Protein AF-0000000083412996 (afdb_homodimer)

Sequence (314 aa):
MRKVQRQRDAAWALQVFDKAPYVTVSMTRPDGTPYGLPLSLVRCGTDRLYFHCAGEGEKLDCLRANPIVSLSAVSKCTPKFEEEKHNFTEYFHSAVAVGKAEIVEDDSEKIQALRLLCERFLPNYMAHFDEAIARSLSRTTIVRITLTEPPVGKCKPMRKVQRQRDAAWALQVFDKAPYVTVSMTRPDGTPYGLPLSLVRCGTDRLYFHCAGEGEKLDCLRANPIVSLSAVSKCTPKFEEEKHNFTEYFHSAVAVGKAEIVEDDSEKIQALRLLCERFLPNYMAHFDEAIARSLSRTTIVRITLTEPPVGKCKP

Secondary structure (DSSP, 8-state):
-TTSTTEE-HHHHHHHHHH-S-EEEEEE-TTS-EEEEEE--EEETTTEEEEEE-S-SHHHHHHHH--EEEEEEEEEEEEEEETTTTEEEEEEEEEEEEEEEEE---HHHHHHHHHHHHHHH-GGGGGGHHHHHHHHGGG-EEEEEEESS--EEEEE-/-TTTTTEE-HHHHHHHHHH-S-EEEEEE-TTS-EEEEEE--EEETTTEEEEEE-S-SHHHHHHHH--EEEEEEEEEEEEEEETTTTEEEEEEEEEEEEEEEEE---HHHHHHHHHHHHHHH-GGGGGGHHHHHHHHGGG-EEEEEEESS--EEEEE-

Structure (mmCIF, N/CA/C/O backbone):
data_AF-0000000083412996-model_v1
#
loop_
_entity.id
_entity.type
_entity.pdbx_description
1 polymer "Pyridoxamine 5'-phosphate oxidase family protein"
#
loop_
_atom_site.group_PDB
_atom_site.id
_atom_site.type_symbol
_atom_site.label_atom_id
_atom_site.label_alt_id
_atom_site.label_comp_id
_atom_site.label_asym_id
_atom_site.label_entity_id
_atom_site.label_seq_id
_atom_site.pdbx_PDB_ins_code
_atom_site.Cartn_x
_atom_site.Cartn_y
_atom_site.Cartn_z
_atom_site.occupancy
_atom_site.B_iso_or_equiv
_atom_site.auth_seq_id
_atom_site.auth_comp_id
_atom_site.auth_asym_id
_atom_site.auth_atom_id
_atom_site.pdbx_PDB_model_num
ATOM 1 N N . MET A 1 1 ? 23.344 -13.711 -4.629 1 28.12 1 MET A N 1
ATOM 2 C CA . MET A 1 1 ? 22.578 -12.656 -3.965 1 28.12 1 MET A CA 1
ATOM 3 C C . MET A 1 1 ? 21.797 -11.828 -4.977 1 28.12 1 MET A C 1
ATOM 5 O O . MET A 1 1 ? 22.312 -10.852 -5.523 1 28.12 1 MET A O 1
ATOM 9 N N . ARG A 1 2 ? 20.938 -12.438 -5.715 1 38.44 2 ARG A N 1
ATOM 10 C CA . ARG A 1 2 ? 20.281 -11.852 -6.879 1 38.44 2 ARG A CA 1
ATOM 11 C C . ARG A 1 2 ? 19.641 -10.516 -6.527 1 38.44 2 ARG A C 1
ATOM 13 O O . ARG A 1 2 ? 19.156 -9.797 -7.406 1 38.44 2 ARG A O 1
ATOM 20 N N . LYS A 1 3 ? 19.281 -10.352 -5.23 1 46.84 3 LYS A N 1
ATOM 21 C CA . LYS A 1 3 ? 18.469 -9.297 -4.641 1 46.84 3 LYS A CA 1
ATOM 22 C C . LYS A 1 3 ? 19.203 -7.957 -4.645 1 46.84 3 LYS A C 1
ATOM 24 O O . LYS A 1 3 ? 18.609 -6.914 -4.363 1 46.84 3 LYS A O 1
ATOM 29 N N . VAL A 1 4 ? 20.531 -8.016 -4.738 1 48.44 4 VAL A N 1
ATOM 30 C CA . VAL A 1 4 ? 21.422 -6.859 -4.738 1 48.44 4 VAL A CA 1
ATOM 31 C C . VAL A 1 4 ? 21.172 -6.016 -5.992 1 48.44 4 VAL A C 1
ATOM 33 O O . VAL A 1 4 ? 21.266 -4.789 -5.949 1 48.44 4 VAL A O 1
ATOM 36 N N . GLN A 1 5 ? 20.812 -6.664 -7.031 1 51.41 5 GLN A N 1
ATOM 37 C CA . GLN A 1 5 ? 20.859 -5.957 -8.305 1 51.41 5 GLN A CA 1
ATOM 38 C C . GLN A 1 5 ? 19.688 -4.988 -8.438 1 51.41 5 GLN A C 1
ATOM 40 O O . GLN A 1 5 ? 19.766 -4.012 -9.188 1 51.41 5 GLN A O 1
ATOM 45 N N . ARG A 1 6 ? 18.672 -5.207 -7.68 1 60.03 6 ARG A N 1
ATOM 46 C CA . ARG A 1 6 ? 17.516 -4.336 -7.848 1 60.03 6 ARG A CA 1
ATOM 47 C C . ARG A 1 6 ? 17.5 -3.246 -6.781 1 60.03 6 ARG A C 1
ATOM 49 O O . ARG A 1 6 ? 16.594 -2.4 -6.77 1 60.03 6 ARG A O 1
ATOM 56 N N . GLN A 1 7 ? 18.562 -3.318 -6.008 1 68.25 7 GLN A N 1
ATOM 57 C CA . GLN A 1 7 ? 18.562 -2.365 -4.902 1 68.25 7 GLN A CA 1
ATOM 58 C C . GLN A 1 7 ? 19.203 -1.047 -5.309 1 68.25 7 GLN A C 1
ATOM 60 O O . GLN A 1 7 ? 20.203 -1.037 -6.039 1 68.25 7 GLN A O 1
ATOM 65 N N . ARG A 1 8 ? 18.391 -0.035 -5.156 1 76 8 ARG A N 1
ATOM 66 C CA . ARG A 1 8 ? 18.906 1.321 -5.352 1 76 8 ARG A CA 1
ATOM 67 C C . ARG A 1 8 ? 19.234 1.979 -4.016 1 76 8 ARG A C 1
ATOM 69 O O . ARG A 1 8 ? 18.859 1.469 -2.957 1 76 8 ARG A O 1
ATOM 76 N N . ASP A 1 9 ? 19.938 3.029 -4.156 1 83.69 9 ASP A N 1
ATOM 77 C CA . ASP A 1 9 ? 20.406 3.656 -2.926 1 83.69 9 ASP A CA 1
ATOM 78 C C . ASP A 1 9 ? 19.312 4.52 -2.295 1 83.69 9 ASP A C 1
ATOM 80 O O . ASP A 1 9 ? 18.219 4.637 -2.838 1 83.69 9 ASP A O 1
ATOM 84 N N . ALA A 1 10 ? 19.672 4.992 -1.152 1 90.62 10 ALA A N 1
ATOM 85 C CA . ALA A 1 10 ? 18.734 5.738 -0.309 1 90.62 10 ALA A CA 1
ATOM 86 C C . ALA A 1 10 ? 18.25 6.996 -1.017 1 90.62 10 ALA A C 1
ATOM 88 O O . ALA A 1 10 ? 17.078 7.355 -0.905 1 90.62 10 ALA A O 1
ATOM 89 N N . ALA A 1 11 ? 19.047 7.621 -1.712 1 91.94 11 ALA A N 1
ATOM 90 C CA . ALA A 1 11 ? 18.656 8.844 -2.408 1 91.94 11 ALA A CA 1
ATOM 91 C C . ALA A 1 11 ? 17.609 8.555 -3.473 1 91.94 11 ALA A C 1
ATOM 93 O O . ALA A 1 11 ? 16.625 9.289 -3.594 1 91.94 11 ALA A O 1
ATOM 94 N N . TRP A 1 12 ? 17.828 7.508 -4.234 1 94.06 12 TRP A N 1
ATOM 95 C CA . TRP A 1 12 ? 16.875 7.086 -5.246 1 94.06 12 TRP A CA 1
ATOM 96 C C . TRP A 1 12 ? 15.555 6.668 -4.598 1 94.06 12 TRP A C 1
ATOM 98 O O . TRP A 1 12 ? 14.477 7.023 -5.086 1 94.06 12 TRP A O 1
ATOM 108 N N . ALA A 1 13 ? 15.641 5.934 -3.506 1 95.94 13 ALA A N 1
ATOM 109 C CA . ALA A 1 13 ? 14.453 5.484 -2.785 1 95.94 13 ALA A CA 1
ATOM 110 C C . ALA A 1 13 ? 13.625 6.672 -2.307 1 95.94 13 ALA A C 1
ATOM 112 O O . ALA A 1 13 ? 12.391 6.641 -2.371 1 95.94 13 ALA A O 1
ATOM 113 N N . LEU A 1 14 ? 14.273 7.648 -1.86 1 96.19 14 LEU A N 1
ATOM 114 C CA . LEU A 1 14 ? 13.578 8.844 -1.393 1 96.19 14 LEU A CA 1
ATOM 115 C C . LEU A 1 14 ? 12.844 9.531 -2.541 1 96.19 14 LEU A C 1
ATOM 117 O O . LEU A 1 14 ? 11.766 10.094 -2.342 1 96.19 14 LEU A O 1
ATOM 121 N N . GLN A 1 15 ? 13.398 9.484 -3.734 1 96.25 15 GLN A N 1
ATOM 122 C CA . GLN A 1 15 ? 12.711 10.039 -4.898 1 96.25 15 GLN A CA 1
ATOM 123 C C . GLN A 1 15 ? 11.438 9.258 -5.211 1 96.25 15 GLN A C 1
ATOM 125 O O . GLN A 1 15 ? 10.453 9.836 -5.676 1 96.25 15 GLN A O 1
ATOM 130 N N . VAL A 1 16 ? 11.492 7.977 -4.984 1 97.44 16 VAL A N 1
ATOM 131 C CA . VAL A 1 16 ? 10.297 7.168 -5.168 1 97.44 16 VAL A CA 1
ATOM 132 C C . VAL A 1 16 ? 9.203 7.625 -4.203 1 97.44 16 VAL A C 1
ATOM 134 O O . VAL A 1 16 ? 8.047 7.777 -4.594 1 97.44 16 VAL A O 1
ATOM 137 N N . PHE A 1 17 ? 9.602 7.895 -2.971 1 97.75 17 PHE A N 1
ATOM 138 C CA . PHE A 1 17 ? 8.648 8.398 -1.987 1 97.75 17 PHE A CA 1
ATOM 139 C C . PHE A 1 17 ? 8.07 9.742 -2.43 1 97.75 17 PHE A C 1
ATOM 141 O O . PHE A 1 17 ? 6.879 9.992 -2.262 1 97.75 17 PHE A O 1
ATOM 148 N N . ASP A 1 18 ? 8.867 10.547 -3.047 1 97.25 18 ASP A N 1
ATOM 149 C CA . ASP A 1 18 ? 8.445 11.875 -3.482 1 97.25 18 ASP A CA 1
ATOM 150 C C . ASP A 1 18 ? 7.457 11.781 -4.645 1 97.25 18 ASP A C 1
ATOM 152 O O . ASP A 1 18 ? 6.57 12.633 -4.781 1 97.25 18 ASP A O 1
ATOM 156 N N . LYS A 1 19 ? 7.57 10.773 -5.426 1 97.25 19 LYS A N 1
ATOM 157 C CA . LYS A 1 19 ? 6.801 10.688 -6.664 1 97.25 19 LYS A CA 1
ATOM 158 C C . LYS A 1 19 ? 5.566 9.812 -6.484 1 97.25 19 LYS A C 1
ATOM 160 O O . LYS A 1 19 ? 4.656 9.828 -7.312 1 97.25 19 LYS A O 1
ATOM 165 N N . ALA A 1 20 ? 5.562 9.016 -5.434 1 98 20 ALA A N 1
ATOM 166 C CA . ALA A 1 20 ? 4.438 8.109 -5.207 1 98 20 ALA A CA 1
ATOM 167 C C . ALA A 1 20 ? 3.152 8.891 -4.938 1 98 20 ALA A C 1
ATOM 169 O O . ALA A 1 20 ? 3.148 9.828 -4.145 1 98 20 ALA A O 1
ATOM 170 N N . PRO A 1 21 ? 1.995 8.5 -5.559 1 97.81 21 PRO A N 1
ATOM 171 C CA . PRO A 1 21 ? 0.735 9.195 -5.285 1 97.81 21 PRO A CA 1
ATOM 172 C C . PRO A 1 21 ? 0.278 9.039 -3.836 1 97.81 21 PRO A C 1
ATOM 174 O O . PRO A 1 21 ? -0.456 9.891 -3.322 1 97.81 21 PRO A O 1
ATOM 177 N N . TYR A 1 22 ? 0.636 7.996 -3.258 1 98.31 22 TYR A N 1
ATOM 178 C CA . TYR A 1 22 ? 0.393 7.703 -1.85 1 98.31 22 TYR A CA 1
ATOM 179 C C . TYR A 1 22 ? 1.428 6.723 -1.311 1 98.31 22 TYR A C 1
ATOM 181 O O . TYR A 1 22 ? 2.23 6.176 -2.07 1 98.31 22 TYR A O 1
ATOM 189 N N . VAL A 1 23 ? 1.476 6.602 -0.022 1 98.75 23 VAL A N 1
ATOM 190 C CA . VAL A 1 23 ? 2.342 5.66 0.678 1 98.75 23 VAL A CA 1
ATOM 191 C C . VAL A 1 23 ? 1.51 4.793 1.62 1 98.75 23 VAL A C 1
ATOM 193 O O . VAL A 1 23 ? 0.625 5.297 2.314 1 98.75 23 VAL A O 1
ATOM 196 N N . THR A 1 24 ? 1.695 3.494 1.554 1 98.81 24 THR A N 1
ATOM 197 C CA . THR A 1 24 ? 1.022 2.65 2.535 1 98.81 24 THR A CA 1
ATOM 198 C C . THR A 1 24 ? 1.828 2.578 3.828 1 98.81 24 THR A C 1
ATOM 200 O O . THR A 1 24 ? 3.027 2.295 3.805 1 98.81 24 THR A O 1
ATOM 203 N N . VAL A 1 25 ? 1.193 2.898 4.871 1 98.88 25 VAL A N 1
ATOM 204 C CA . VAL A 1 25 ? 1.777 2.807 6.207 1 98.88 25 VAL A CA 1
ATOM 205 C C . VAL A 1 25 ? 1.281 1.54 6.902 1 98.88 25 VAL A C 1
ATOM 207 O O . VAL A 1 25 ? 0.098 1.427 7.23 1 98.88 25 VAL A O 1
ATOM 210 N N . SER A 1 26 ? 2.139 0.637 7.074 1 98.81 26 SER A N 1
ATOM 211 C CA . SER A 1 26 ? 1.824 -0.602 7.777 1 98.81 26 SER A CA 1
ATOM 212 C C . SER A 1 26 ? 2.121 -0.483 9.266 1 98.81 26 SER A C 1
ATOM 214 O O . SER A 1 26 ? 3.232 -0.12 9.656 1 98.81 26 SER A O 1
ATOM 216 N N . MET A 1 27 ? 1.197 -0.799 10.016 1 98.75 27 MET A N 1
ATOM 217 C CA . MET A 1 27 ? 1.257 -0.699 11.477 1 98.75 27 MET A CA 1
ATOM 218 C C . MET A 1 27 ? 0.959 -2.045 12.125 1 98.75 27 MET A C 1
ATOM 220 O O . MET A 1 27 ? 0.603 -3.006 11.438 1 98.75 27 MET A O 1
ATOM 224 N N . THR A 1 28 ? 1.211 -2.129 13.398 1 97.94 28 THR A N 1
ATOM 225 C CA . THR A 1 28 ? 0.849 -3.299 14.195 1 97.94 28 THR A CA 1
ATOM 226 C C . THR A 1 28 ? -0.256 -2.953 15.188 1 97.94 28 THR A C 1
ATOM 228 O O . THR A 1 28 ? -0.098 -2.049 16.016 1 97.94 28 THR A O 1
ATOM 231 N N . ARG A 1 29 ? -1.338 -3.607 15.062 1 96.88 29 ARG A N 1
ATOM 232 C CA . ARG A 1 29 ? -2.438 -3.422 16 1 96.88 29 ARG A CA 1
ATOM 233 C C . ARG A 1 29 ? -2.027 -3.834 17.406 1 96.88 29 ARG A C 1
ATOM 235 O O . ARG A 1 29 ? -1.039 -4.547 17.594 1 96.88 29 ARG A O 1
ATOM 242 N N . PRO A 1 30 ? -2.828 -3.359 18.391 1 95.75 30 PRO A N 1
ATOM 243 C CA . PRO A 1 30 ? -2.512 -3.738 19.766 1 95.75 30 PRO A CA 1
ATOM 244 C C . PRO A 1 30 ? -2.502 -5.25 19.984 1 95.75 30 PRO A C 1
ATOM 246 O O . PRO A 1 30 ? -1.76 -5.754 20.828 1 95.75 30 PRO A O 1
ATOM 249 N N . ASP A 1 31 ? -3.215 -6.043 19.172 1 95.12 31 ASP A N 1
ATOM 250 C CA . ASP A 1 31 ? -3.301 -7.488 19.344 1 95.12 31 ASP A CA 1
ATOM 251 C C . ASP A 1 31 ? -2.207 -8.203 18.547 1 95.12 31 ASP A C 1
ATOM 253 O O . ASP A 1 31 ? -2.178 -9.43 18.484 1 95.12 31 ASP A O 1
ATOM 257 N N . GLY A 1 32 ? -1.399 -7.391 17.859 1 95 32 GLY A N 1
ATOM 258 C CA . GLY A 1 32 ? -0.255 -7.961 17.156 1 95 32 GLY A CA 1
ATOM 259 C C . GLY A 1 32 ? -0.501 -8.18 15.68 1 95 32 GLY A C 1
ATOM 260 O O . GLY A 1 32 ? 0.417 -8.539 14.945 1 95 32 GLY A O 1
ATOM 261 N N . THR A 1 33 ? -1.716 -7.973 15.242 1 96.12 33 THR A N 1
ATOM 262 C CA . THR A 1 33 ? -2.033 -8.172 13.836 1 96.12 33 THR A CA 1
ATOM 263 C C . THR A 1 33 ? -1.692 -6.922 13.023 1 96.12 33 THR A C 1
ATOM 265 O O . THR A 1 33 ? -1.612 -5.824 13.57 1 96.12 33 THR A O 1
ATOM 268 N N . PRO A 1 34 ? -1.437 -7.098 11.812 1 98.25 34 PRO A N 1
ATOM 269 C CA . PRO A 1 34 ? -1.037 -5.961 10.977 1 98.25 34 PRO A CA 1
ATOM 270 C C . PRO A 1 34 ? -2.223 -5.102 10.547 1 98.25 34 PRO A C 1
ATOM 272 O O . PRO A 1 34 ? -3.359 -5.582 10.516 1 98.25 34 PRO A O 1
ATOM 275 N N . TYR A 1 35 ? -1.949 -3.93 10.297 1 98 35 TYR A N 1
ATOM 276 C CA . TYR A 1 35 ? -2.896 -2.943 9.789 1 98 35 TYR A CA 1
ATOM 277 C C . TYR A 1 35 ? -2.213 -1.976 8.828 1 98 35 TYR A C 1
ATOM 279 O O . TYR A 1 35 ? -1.319 -1.225 9.227 1 98 35 TYR A O 1
ATOM 287 N N . GLY A 1 36 ? -2.584 -1.998 7.566 1 98.31 36 GLY A N 1
ATOM 288 C CA . GLY A 1 36 ? -1.997 -1.132 6.559 1 98.31 36 GLY A CA 1
ATOM 289 C C . GLY A 1 36 ? -2.99 -0.155 5.957 1 98.31 36 GLY A C 1
ATOM 290 O O . GLY A 1 36 ? -4.102 -0.541 5.59 1 98.31 36 GLY A O 1
ATOM 291 N N . LEU A 1 37 ? -2.586 1.097 5.789 1 97.94 37 LEU A N 1
ATOM 292 C CA . LEU A 1 37 ? -3.457 2.125 5.234 1 97.94 37 LEU A CA 1
ATOM 293 C C . LEU A 1 37 ? -2.701 2.994 4.234 1 97.94 37 LEU A C 1
ATOM 295 O O . LEU A 1 37 ? -1.562 3.393 4.488 1 97.94 37 LEU A O 1
ATOM 299 N N . PRO A 1 38 ? -3.297 3.188 3.105 1 98.12 38 PRO A N 1
ATOM 300 C CA . PRO A 1 38 ? -2.715 4.172 2.189 1 98.12 38 PRO A CA 1
ATOM 301 C C . PRO A 1 38 ? -2.965 5.609 2.633 1 98.12 38 PRO A C 1
ATOM 303 O O . PRO A 1 38 ? -4.102 5.973 2.951 1 98.12 38 PRO A O 1
ATOM 306 N N . LEU A 1 39 ? -1.924 6.422 2.65 1 98.06 39 LEU A N 1
ATOM 307 C CA . LEU A 1 39 ? -2.012 7.797 3.121 1 98.06 39 LEU A CA 1
ATOM 308 C C . LEU A 1 39 ? -1.161 8.727 2.256 1 98.06 39 LEU A C 1
ATOM 310 O O . LEU A 1 39 ? -0.211 8.273 1.61 1 98.06 39 LEU A O 1
ATOM 314 N N . SER A 1 40 ? -1.521 9.961 2.227 1 97.88 40 SER A N 1
ATOM 315 C CA . SER A 1 40 ? -0.698 10.977 1.581 1 97.88 40 SER A CA 1
ATOM 316 C C . SER A 1 40 ? 0.431 11.438 2.496 1 97.88 40 SER A C 1
ATOM 318 O O . SER A 1 40 ? 0.184 12.086 3.518 1 97.88 40 SER A O 1
ATOM 320 N N . LEU A 1 41 ? 1.618 11.133 2.105 1 98.5 41 LEU A N 1
ATOM 321 C CA . LEU A 1 41 ? 2.77 11.539 2.906 1 98.5 41 LEU A CA 1
ATOM 322 C C . LEU A 1 41 ? 3.617 12.562 2.164 1 98.5 41 LEU A C 1
ATOM 324 O O . LEU A 1 41 ? 3.59 12.625 0.933 1 98.5 41 LEU A O 1
ATOM 328 N N . VAL A 1 42 ? 4.355 13.289 2.945 1 98.38 42 VAL A N 1
ATOM 329 C CA . VAL A 1 42 ? 5.34 14.211 2.391 1 98.38 42 VAL A CA 1
ATOM 330 C C . VAL A 1 42 ? 6.641 14.125 3.188 1 98.38 42 VAL A C 1
ATOM 332 O O . VAL A 1 42 ? 6.613 13.984 4.414 1 98.38 42 VAL A O 1
ATOM 335 N N . ARG A 1 43 ? 7.648 14.195 2.512 1 97.31 43 ARG A N 1
ATOM 336 C CA . ARG A 1 43 ? 8.969 14.117 3.117 1 97.31 43 ARG A CA 1
ATOM 337 C C . ARG A 1 43 ? 9.453 15.492 3.561 1 97.31 43 ARG A C 1
ATOM 339 O O . ARG A 1 43 ? 9.219 16.5 2.877 1 97.31 43 ARG A O 1
ATOM 346 N N . CYS A 1 44 ? 10.047 15.547 4.684 1 96.56 44 CYS A N 1
ATOM 347 C CA . CYS A 1 44 ? 10.773 16.719 5.176 1 96.56 44 CYS A CA 1
ATOM 348 C C . CYS A 1 44 ? 12.227 16.359 5.477 1 96.56 44 CYS A C 1
ATOM 350 O O . CYS A 1 44 ? 12.516 15.664 6.449 1 96.56 44 CYS A O 1
ATOM 352 N N . GLY A 1 45 ? 13.18 16.828 4.672 1 94.38 45 GLY A N 1
ATOM 353 C CA . GLY A 1 45 ? 14.57 16.422 4.828 1 94.38 45 GLY A CA 1
ATOM 354 C C . GLY A 1 45 ? 14.852 15.016 4.328 1 94.38 45 GLY A C 1
ATOM 355 O O . GLY A 1 45 ? 14.336 14.609 3.287 1 94.38 45 GLY A O 1
ATOM 356 N N . THR A 1 46 ? 15.828 14.312 5.121 1 91.62 46 THR A N 1
ATOM 357 C CA . THR A 1 46 ? 16.266 13.016 4.617 1 91.62 46 THR A CA 1
ATOM 358 C C . THR A 1 46 ? 15.672 11.883 5.449 1 91.62 46 THR A C 1
ATOM 360 O O . THR A 1 46 ? 15.742 10.711 5.059 1 91.62 46 THR A O 1
ATOM 363 N N . ASP A 1 47 ? 15.016 12.273 6.531 1 95.62 47 ASP A N 1
ATOM 364 C CA . ASP A 1 47 ? 14.68 11.148 7.395 1 95.62 47 ASP A CA 1
ATOM 365 C C . ASP A 1 47 ? 13.305 11.336 8.039 1 95.62 47 ASP A C 1
ATOM 367 O O . ASP A 1 47 ? 12.922 10.578 8.93 1 95.62 47 ASP A O 1
ATOM 371 N N . ARG A 1 48 ? 12.562 12.359 7.555 1 98.06 48 ARG A N 1
ATOM 372 C CA . ARG A 1 48 ? 11.258 12.586 8.164 1 98.06 48 ARG A CA 1
ATOM 373 C C . ARG A 1 48 ? 10.156 12.594 7.109 1 98.06 48 ARG A C 1
ATOM 375 O O . ARG A 1 48 ? 10.328 13.164 6.031 1 98.06 48 ARG A O 1
ATOM 382 N N . LEU A 1 49 ? 9.102 11.984 7.449 1 98.69 49 LEU A N 1
ATOM 383 C CA . LEU A 1 49 ? 7.875 12.031 6.664 1 98.69 49 LEU A CA 1
ATOM 384 C C . LEU A 1 49 ? 6.688 12.438 7.535 1 98.69 49 LEU A C 1
ATOM 386 O O . LEU A 1 49 ? 6.656 12.133 8.727 1 98.69 49 LEU A O 1
ATOM 390 N N . TYR A 1 50 ? 5.715 13.141 6.898 1 98.75 50 TYR A N 1
ATOM 391 C CA . TYR A 1 50 ? 4.52 13.578 7.609 1 98.75 50 TYR A CA 1
ATOM 392 C C . TYR A 1 50 ? 3.26 13.094 6.902 1 98.75 50 TYR A C 1
ATOM 394 O O . TYR A 1 50 ? 3.232 12.977 5.676 1 98.75 50 TYR A O 1
ATOM 402 N N . PHE A 1 51 ? 2.25 12.805 7.68 1 98.31 51 PHE A N 1
ATOM 403 C CA . PHE A 1 51 ? 0.891 12.727 7.152 1 98.31 51 PHE A CA 1
ATOM 404 C C . PHE A 1 51 ? -0.105 13.336 8.133 1 98.31 51 PHE A C 1
ATOM 406 O O . PHE A 1 51 ? 0.225 13.562 9.297 1 98.31 51 PHE A O 1
ATOM 413 N N . HIS A 1 52 ? -1.268 13.633 7.641 1 96.38 52 HIS A N 1
ATOM 414 C CA . HIS A 1 52 ? -2.326 14.188 8.477 1 96.38 52 HIS A CA 1
ATOM 415 C C . HIS A 1 52 ? -3.475 13.203 8.641 1 96.38 52 HIS A C 1
ATOM 417 O O . HIS A 1 52 ? -3.645 12.297 7.816 1 96.38 52 HIS A O 1
ATOM 423 N N . CYS A 1 53 ? -4.176 13.312 9.711 1 94.94 53 CYS A N 1
ATOM 424 C CA . CYS A 1 53 ? -5.367 12.508 9.945 1 94.94 53 CYS A CA 1
ATOM 425 C C . CYS A 1 53 ? -6.273 13.156 10.984 1 94.94 53 CYS A C 1
ATOM 427 O O . CYS A 1 53 ? -5.977 14.242 11.477 1 94.94 53 CYS A O 1
ATOM 429 N N . ALA A 1 54 ? -7.418 12.516 11.117 1 90 54 ALA A N 1
ATOM 430 C CA . ALA A 1 54 ? -8.312 12.945 12.188 1 90 54 ALA A CA 1
ATOM 431 C C . ALA A 1 54 ? -7.715 12.641 13.562 1 90 54 ALA A C 1
ATOM 433 O O . ALA A 1 54 ? -6.773 11.859 13.672 1 90 54 ALA A O 1
ATOM 434 N N . GLY A 1 55 ? -8.266 13.141 14.539 1 89.62 55 GLY A N 1
ATOM 435 C CA . GLY A 1 55 ? -7.711 13.039 15.883 1 89.62 55 GLY A CA 1
ATOM 436 C C . GLY A 1 55 ? -8.055 11.742 16.578 1 89.62 55 GLY A C 1
ATOM 437 O O . GLY A 1 55 ? -7.73 11.555 17.75 1 89.62 55 GLY A O 1
ATOM 438 N N . GLU A 1 56 ? -8.797 10.93 15.906 1 85.69 56 GLU A N 1
ATOM 439 C CA . GLU A 1 56 ? -9.18 9.633 16.453 1 85.69 56 GLU A CA 1
ATOM 440 C C . GLU A 1 56 ? -9.234 8.57 15.359 1 85.69 56 GLU A C 1
ATOM 442 O O . GLU A 1 56 ? -9.211 8.891 14.172 1 85.69 56 GLU A O 1
ATOM 447 N N . GLY A 1 57 ? -9.242 7.281 15.969 1 90 57 GLY A N 1
ATOM 448 C CA . GLY A 1 57 ? -9.352 6.188 15.016 1 90 57 GLY A CA 1
ATOM 449 C C . GLY A 1 57 ? -8.344 5.078 15.266 1 90 57 GLY A C 1
ATOM 450 O O . GLY A 1 57 ? -7.398 5.254 16.031 1 90 57 GLY A O 1
ATOM 451 N N . GLU A 1 58 ? -8.508 4.082 14.469 1 91 58 GLU A N 1
ATOM 452 C CA . GLU A 1 58 ? -7.742 2.855 14.672 1 91 58 GLU A CA 1
ATOM 453 C C . GLU A 1 58 ? -6.258 3.088 14.414 1 91 58 GLU A C 1
ATOM 455 O O . GLU A 1 58 ? -5.406 2.51 15.094 1 91 58 GLU A O 1
ATOM 460 N N . LYS A 1 59 ? -5.922 3.885 13.391 1 93.19 59 LYS A N 1
ATOM 461 C CA . LYS A 1 59 ? -4.508 4.086 13.102 1 93.19 59 LYS A CA 1
ATOM 462 C C . LYS A 1 59 ? -3.789 4.742 14.273 1 93.19 59 LYS A C 1
ATOM 464 O O . LYS A 1 59 ? -2.664 4.367 14.609 1 93.19 59 LYS A O 1
ATOM 469 N N . LEU A 1 60 ? -4.422 5.699 14.914 1 94.75 60 LEU A N 1
ATOM 470 C CA . LEU A 1 60 ? -3.795 6.34 16.062 1 94.75 60 LEU A CA 1
ATOM 471 C C . LEU A 1 60 ? -3.674 5.363 17.234 1 94.75 60 LEU A C 1
ATOM 473 O O . LEU A 1 60 ? -2.691 5.398 17.984 1 94.75 60 LEU A O 1
ATOM 477 N N . ASP A 1 61 ? -4.652 4.52 17.406 1 95.38 61 ASP A N 1
ATOM 478 C CA . ASP A 1 61 ? -4.57 3.48 18.438 1 95.38 61 ASP A CA 1
ATOM 479 C C . ASP A 1 61 ? -3.367 2.57 18.188 1 95.38 61 ASP A C 1
ATOM 481 O O . ASP A 1 61 ? -2.646 2.225 19.125 1 95.38 61 ASP A O 1
ATOM 485 N N . CYS A 1 62 ? -3.168 2.18 16.969 1 96.75 62 CYS A N 1
ATOM 486 C CA . CYS A 1 62 ? -2.023 1.352 16.609 1 96.75 62 CYS A CA 1
ATOM 487 C C . CYS A 1 62 ? -0.713 2.055 16.938 1 96.75 62 CYS A C 1
ATOM 489 O O . CYS A 1 62 ? 0.173 1.465 17.562 1 96.75 62 CYS A O 1
ATOM 491 N N . LEU A 1 63 ? -0.628 3.312 16.5 1 97.31 63 LEU A N 1
ATOM 492 C CA . LEU A 1 63 ? 0.615 4.062 16.641 1 97.31 63 LEU A CA 1
ATOM 493 C C . LEU A 1 63 ? 0.953 4.297 18.109 1 97.31 63 LEU A C 1
ATOM 495 O O . LEU A 1 63 ? 2.129 4.34 18.484 1 97.31 63 LEU A O 1
ATOM 499 N N . ARG A 1 64 ? -0.076 4.457 18.969 1 95.94 64 ARG A N 1
ATOM 500 C CA . ARG A 1 64 ? 0.134 4.625 20.406 1 95.94 64 ARG A CA 1
ATOM 501 C C . ARG A 1 64 ? 0.652 3.338 21.031 1 95.94 64 ARG A C 1
ATOM 503 O O . ARG A 1 64 ? 1.503 3.377 21.922 1 95.94 64 ARG A O 1
ATOM 510 N N . ALA A 1 65 ? 0.161 2.27 20.562 1 95.81 65 ALA A N 1
ATOM 511 C CA . ALA A 1 65 ? 0.551 0.972 21.109 1 95.81 65 ALA A CA 1
ATOM 512 C C . ALA A 1 65 ? 1.927 0.553 20.594 1 95.81 65 ALA A C 1
ATOM 514 O O . ALA A 1 65 ? 2.734 0.001 21.344 1 95.81 65 ALA A O 1
ATOM 515 N N . ASN A 1 66 ? 2.188 0.683 19.312 1 96.62 66 ASN A N 1
ATOM 516 C CA . ASN A 1 66 ? 3.441 0.374 18.625 1 96.62 66 ASN A CA 1
ATOM 517 C C . ASN A 1 66 ? 3.789 1.436 17.594 1 96.62 66 ASN A C 1
ATOM 519 O O . ASN A 1 66 ? 3.236 1.438 16.484 1 96.62 66 ASN A O 1
ATOM 523 N N . PRO A 1 67 ? 4.73 2.285 17.906 1 98.31 67 PRO A N 1
ATOM 524 C CA . PRO A 1 67 ? 5 3.436 17.047 1 98.31 67 PRO A CA 1
ATOM 525 C C . PRO A 1 67 ? 5.84 3.072 15.82 1 98.31 67 PRO A C 1
ATOM 527 O O . PRO A 1 67 ? 6.086 3.922 14.961 1 98.31 67 PRO A O 1
ATOM 530 N N . ILE A 1 68 ? 6.391 1.824 15.75 1 98.56 68 ILE A N 1
ATOM 531 C CA . ILE A 1 68 ? 7.188 1.407 14.602 1 98.56 68 ILE A CA 1
ATOM 532 C C . ILE A 1 68 ? 6.273 1.145 13.406 1 98.56 68 ILE A C 1
ATOM 534 O O . ILE A 1 68 ? 5.262 0.449 13.531 1 98.56 68 ILE A O 1
ATOM 538 N N . VAL A 1 69 ? 6.602 1.712 12.297 1 98.81 69 VAL A N 1
ATOM 539 C CA . VAL A 1 69 ? 5.797 1.531 11.094 1 98.81 69 VAL A CA 1
ATOM 540 C C . VAL A 1 69 ? 6.699 1.135 9.93 1 98.81 69 VAL A C 1
ATOM 542 O O . VAL A 1 69 ? 7.906 1.397 9.945 1 98.81 69 VAL A O 1
ATOM 545 N N . SER A 1 70 ? 6.176 0.446 8.992 1 98.75 70 SER A N 1
ATOM 546 C CA . SER A 1 70 ? 6.793 0.167 7.699 1 98.75 70 SER A CA 1
ATOM 547 C C . SER A 1 70 ? 6.117 0.959 6.586 1 98.75 70 SER A C 1
ATOM 549 O O . SER A 1 70 ? 4.887 0.978 6.488 1 98.75 70 SER A O 1
ATOM 551 N N . LEU A 1 71 ? 6.906 1.61 5.789 1 98.81 71 LEU A N 1
ATOM 552 C CA . LEU A 1 71 ? 6.406 2.426 4.688 1 98.81 71 LEU A CA 1
ATOM 553 C C . LEU A 1 71 ? 6.688 1.758 3.344 1 98.81 71 LEU A C 1
ATOM 555 O O . LEU A 1 71 ? 7.773 1.214 3.133 1 98.81 71 LEU A O 1
ATOM 559 N N . SER A 1 72 ? 5.695 1.763 2.498 1 98.69 72 SER A N 1
ATOM 560 C CA . SER A 1 72 ? 5.84 1.236 1.144 1 98.69 72 SER A CA 1
ATOM 561 C C . SER A 1 72 ? 5.34 2.236 0.106 1 98.69 72 SER A C 1
ATOM 563 O O . SER A 1 72 ? 4.18 2.654 0.148 1 98.69 72 SER A O 1
ATOM 565 N N . ALA A 1 73 ? 6.191 2.602 -0.807 1 98.5 73 ALA A N 1
ATOM 566 C CA . ALA A 1 73 ? 5.867 3.545 -1.874 1 98.5 73 ALA A CA 1
ATOM 567 C C . ALA A 1 73 ? 6.098 2.922 -3.246 1 98.5 73 ALA A C 1
ATOM 569 O O . ALA A 1 73 ? 7.055 2.164 -3.438 1 98.5 73 ALA A O 1
ATOM 570 N N . VAL A 1 74 ? 5.207 3.229 -4.172 1 98.31 74 VAL A N 1
ATOM 571 C CA . VAL A 1 74 ? 5.336 2.82 -5.566 1 98.31 74 VAL A CA 1
ATOM 572 C C . VAL A 1 74 ? 5.113 4.023 -6.48 1 98.31 74 VAL A C 1
ATOM 574 O O . VAL A 1 74 ? 4.059 4.66 -6.43 1 98.31 74 VAL A O 1
ATOM 577 N N . SER A 1 75 ? 6.105 4.328 -7.297 1 97.31 75 SER A N 1
ATOM 578 C CA . SER A 1 75 ? 5.969 5.484 -8.18 1 97.31 75 SER A CA 1
ATOM 579 C C . SER A 1 75 ? 5.695 5.055 -9.617 1 97.31 75 SER A C 1
ATOM 581 O O . SER A 1 75 ? 5.254 5.863 -10.438 1 97.31 75 SER A O 1
ATOM 583 N N . LYS A 1 76 ? 6.012 3.875 -9.953 1 96.25 76 LYS A N 1
ATOM 584 C CA . LYS A 1 76 ? 5.742 3.285 -11.258 1 96.25 76 LYS A CA 1
ATOM 585 C C . LYS A 1 76 ? 5.375 1.811 -11.133 1 96.25 76 LYS A C 1
ATOM 587 O O . LYS A 1 76 ? 5.969 1.084 -10.328 1 96.25 76 LYS A O 1
ATOM 592 N N . CYS A 1 77 ? 4.398 1.388 -11.859 1 96.12 77 CYS A N 1
ATOM 593 C CA . CYS A 1 77 ? 3.957 -0.002 -11.883 1 96.12 77 CYS A CA 1
ATOM 594 C C . CYS A 1 77 ? 3.258 -0.327 -13.203 1 96.12 77 CYS A C 1
ATOM 596 O O . CYS A 1 77 ? 2.17 0.187 -13.477 1 96.12 77 CYS A O 1
ATOM 598 N N . THR A 1 78 ? 3.879 -1.124 -13.977 1 95.94 78 THR A N 1
ATOM 599 C CA . THR A 1 78 ? 3.348 -1.421 -15.305 1 95.94 78 THR A CA 1
ATOM 600 C C . THR A 1 78 ? 3.6 -2.879 -15.672 1 95.94 78 THR A C 1
ATOM 602 O O . THR A 1 78 ? 4.75 -3.303 -15.805 1 95.94 78 THR A O 1
ATOM 605 N N . PRO A 1 79 ? 2.449 -3.633 -15.828 1 96.62 79 PRO A N 1
ATOM 606 C CA . PRO A 1 79 ? 2.652 -4.988 -16.344 1 96.62 79 PRO A CA 1
ATOM 607 C C . PRO A 1 79 ? 3.324 -5 -17.719 1 96.62 79 PRO A C 1
ATOM 609 O O . PRO A 1 79 ? 3.047 -4.137 -18.547 1 96.62 79 PRO A O 1
ATOM 612 N N . LYS A 1 80 ? 4.234 -5.945 -17.875 1 96.06 80 LYS A N 1
ATOM 613 C CA . LYS A 1 80 ? 5 -6.012 -19.109 1 96.06 80 LYS A CA 1
ATOM 614 C C . LYS A 1 80 ? 5.234 -7.457 -19.547 1 96.06 80 LYS A C 1
ATOM 616 O O . LYS A 1 80 ? 5.578 -8.305 -18.719 1 96.06 80 LYS A O 1
ATOM 621 N N . PHE A 1 81 ? 4.945 -7.715 -20.797 1 95.56 81 PHE A N 1
ATOM 622 C CA . PHE A 1 81 ? 5.383 -8.969 -21.391 1 95.56 81 PHE A CA 1
ATOM 623 C C . PHE A 1 81 ? 6.695 -8.781 -22.141 1 95.56 81 PHE A C 1
ATOM 625 O O . PHE A 1 81 ? 6.766 -8 -23.094 1 95.56 81 PHE A O 1
ATOM 632 N N . GLU A 1 82 ? 7.664 -9.398 -21.688 1 93.56 82 GLU A N 1
ATOM 633 C CA . GLU A 1 82 ? 8.961 -9.336 -22.375 1 93.56 82 GLU A CA 1
ATOM 634 C C . GLU A 1 82 ? 9.031 -10.344 -23.516 1 93.56 82 GLU A C 1
ATOM 636 O O . GLU A 1 82 ? 9.305 -11.523 -23.281 1 93.56 82 GLU A O 1
ATOM 641 N N . GLU A 1 83 ? 8.891 -9.922 -24.672 1 91.75 83 GLU A N 1
ATOM 642 C CA . GLU A 1 83 ? 8.797 -10.766 -25.859 1 91.75 83 GLU A CA 1
ATOM 643 C C . GLU A 1 83 ? 10.055 -11.609 -26.047 1 91.75 83 GLU A C 1
ATOM 645 O O . GLU A 1 83 ? 9.969 -12.789 -26.391 1 91.75 83 GLU A O 1
ATOM 650 N N . GLU A 1 84 ? 11.18 -10.992 -25.859 1 90.75 84 GLU A N 1
ATOM 651 C CA . GLU A 1 84 ? 12.445 -11.68 -26.078 1 90.75 84 GLU A CA 1
ATOM 652 C C . GLU A 1 84 ? 12.617 -12.852 -25.125 1 90.75 84 GLU A C 1
ATOM 654 O O . GLU A 1 84 ? 13.211 -13.875 -25.469 1 90.75 84 GLU A O 1
ATOM 659 N N . LYS A 1 85 ? 12.086 -12.812 -23.969 1 87.75 85 LYS A N 1
ATOM 660 C CA . LYS A 1 85 ? 12.258 -13.836 -22.938 1 87.75 85 LYS A CA 1
ATOM 661 C C . LYS A 1 85 ? 10.984 -14.648 -22.75 1 87.75 85 LYS A C 1
ATOM 663 O O . LYS A 1 85 ? 10.969 -15.625 -22 1 87.75 85 LYS A O 1
ATOM 668 N N . HIS A 1 86 ? 9.914 -14.211 -23.453 1 89.44 86 HIS A N 1
ATOM 669 C CA . HIS A 1 86 ? 8.602 -14.82 -23.281 1 89.44 86 HIS A CA 1
ATOM 670 C C . HIS A 1 86 ? 8.211 -14.852 -21.812 1 89.44 86 HIS A C 1
ATOM 672 O O . HIS A 1 86 ? 7.754 -15.883 -21.297 1 89.44 86 HIS A O 1
ATOM 678 N N . ASN A 1 87 ? 8.414 -13.711 -21.203 1 90.75 87 ASN A N 1
ATOM 679 C CA . ASN A 1 87 ? 8.266 -13.625 -19.766 1 90.75 87 ASN A CA 1
ATOM 680 C C . ASN A 1 87 ? 7.207 -12.602 -19.359 1 90.75 87 ASN A C 1
ATOM 682 O O . ASN A 1 87 ? 7.184 -11.492 -19.906 1 90.75 87 ASN A O 1
ATOM 686 N N . PHE A 1 88 ? 6.246 -13.078 -18.547 1 94 88 PHE A N 1
ATOM 687 C CA . PHE A 1 88 ? 5.316 -12.164 -17.906 1 94 88 PHE A CA 1
ATOM 688 C C . PHE A 1 88 ? 5.965 -11.492 -16.703 1 94 88 PHE A C 1
ATOM 690 O O . PHE A 1 88 ? 6.434 -12.164 -15.781 1 94 88 PHE A O 1
ATOM 697 N N . THR A 1 89 ? 6.035 -10.148 -16.672 1 92.38 89 THR A N 1
ATOM 698 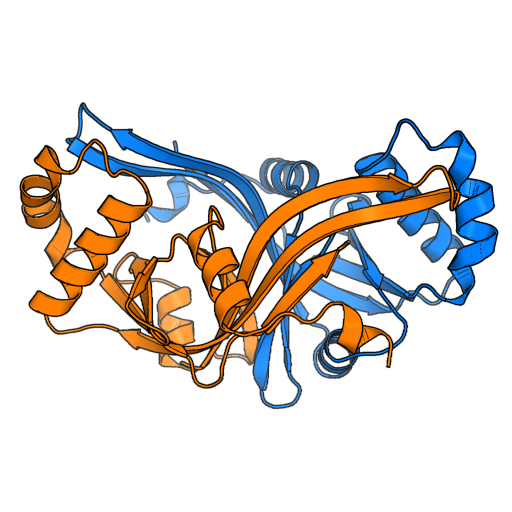C CA . THR A 1 89 ? 6.648 -9.445 -15.555 1 92.38 89 THR A CA 1
ATOM 699 C C . THR A 1 89 ? 5.949 -8.109 -15.305 1 92.38 89 THR A C 1
ATOM 701 O O . THR A 1 89 ? 4.836 -7.891 -15.789 1 92.38 89 THR A O 1
ATOM 704 N N . GLU A 1 90 ? 6.453 -7.43 -14.398 1 94.25 90 GLU A N 1
ATOM 705 C CA . GLU A 1 90 ? 5.984 -6.098 -14.023 1 94.25 90 GLU A CA 1
ATOM 706 C C . GLU A 1 90 ? 7.152 -5.129 -13.844 1 94.25 90 GLU A C 1
ATOM 708 O O . GLU A 1 90 ? 8.109 -5.43 -13.133 1 94.25 90 GLU A O 1
ATOM 713 N N . TYR A 1 91 ? 7.105 -4.043 -14.539 1 95.75 91 TYR A N 1
ATOM 714 C CA . TYR A 1 91 ? 8.047 -2.961 -14.281 1 95.75 91 TYR A CA 1
ATOM 715 C C . TYR A 1 91 ? 7.531 -2.049 -13.172 1 95.75 91 TYR A C 1
ATOM 717 O O . TYR A 1 91 ? 6.34 -1.737 -13.125 1 95.75 91 TYR A O 1
ATOM 725 N N . PHE A 1 92 ? 8.461 -1.716 -12.344 1 96.62 92 PHE A N 1
ATOM 726 C CA . PHE A 1 92 ? 8.008 -0.897 -11.227 1 96.62 92 PHE A CA 1
ATOM 727 C C . PHE A 1 92 ? 9.18 -0.122 -10.617 1 96.62 92 PHE A C 1
ATOM 729 O O . PHE A 1 92 ? 10.336 -0.476 -10.828 1 96.62 92 PHE A O 1
ATOM 736 N N . HIS A 1 93 ? 8.906 0.969 -9.992 1 97.19 93 HIS A N 1
ATOM 737 C CA . HIS A 1 93 ? 9.742 1.679 -9.023 1 97.19 93 HIS A CA 1
ATOM 738 C C . HIS A 1 93 ? 9.094 1.688 -7.645 1 97.19 93 HIS A C 1
ATOM 740 O O . HIS A 1 93 ? 8.023 2.266 -7.457 1 97.19 93 HIS A O 1
ATOM 746 N N . SER A 1 94 ? 9.734 1.043 -6.738 1 97.19 94 SER A N 1
ATOM 747 C CA . SER A 1 94 ? 9.203 0.981 -5.383 1 97.19 94 SER A CA 1
ATOM 748 C C . SER A 1 94 ? 10.289 1.237 -4.348 1 97.19 94 SER A C 1
ATOM 750 O O . SER A 1 94 ? 11.477 1.174 -4.664 1 97.19 94 SER A O 1
ATOM 752 N N . ALA A 1 95 ? 9.883 1.606 -3.189 1 97.31 95 ALA A N 1
ATOM 753 C CA . ALA A 1 95 ? 10.773 1.833 -2.055 1 97.31 95 ALA A CA 1
ATOM 754 C C . ALA A 1 95 ? 10.094 1.458 -0.741 1 97.31 95 ALA A C 1
ATOM 756 O O . ALA A 1 95 ? 8.883 1.619 -0.592 1 97.31 95 ALA A O 1
ATOM 757 N N . VAL A 1 96 ? 10.859 0.937 0.173 1 97.12 96 VAL A N 1
ATOM 758 C CA . VAL A 1 96 ? 10.375 0.607 1.512 1 97.12 96 VAL A CA 1
ATOM 759 C C . VAL A 1 96 ? 11.258 1.291 2.557 1 97.12 96 VAL A C 1
ATOM 761 O O . VAL A 1 96 ? 12.438 1.547 2.312 1 97.12 96 VAL A O 1
ATOM 764 N N . ALA A 1 97 ? 10.664 1.572 3.65 1 97.5 97 ALA A N 1
ATOM 765 C CA . ALA A 1 97 ? 11.367 2.201 4.766 1 97.5 97 ALA A CA 1
ATOM 766 C C . ALA A 1 97 ? 10.742 1.803 6.102 1 97.5 97 ALA A C 1
ATOM 768 O O . ALA A 1 97 ? 9.602 1.331 6.145 1 97.5 97 ALA A O 1
ATOM 769 N N . VAL A 1 98 ? 11.516 1.941 7.137 1 98.06 98 VAL A N 1
ATOM 770 C CA . VAL A 1 98 ? 11.062 1.722 8.508 1 98.06 98 VAL A CA 1
ATOM 771 C C . VAL A 1 98 ? 11.266 2.992 9.328 1 98.06 98 VAL A C 1
ATOM 773 O O . VAL A 1 98 ? 12.281 3.676 9.188 1 98.06 98 VAL A O 1
ATOM 776 N N . GLY A 1 99 ? 10.266 3.27 10.133 1 98.5 99 GLY A N 1
ATOM 777 C CA . GLY A 1 99 ? 10.383 4.469 10.945 1 98.5 99 GLY A CA 1
ATOM 778 C C . GLY A 1 99 ? 9.562 4.406 12.219 1 98.5 99 GLY A C 1
ATOM 779 O O . GLY A 1 99 ? 8.859 3.424 12.469 1 98.5 99 GLY A O 1
ATOM 780 N N . LYS A 1 100 ? 9.758 5.438 12.984 1 98.75 100 LYS A N 1
ATOM 781 C CA . LYS A 1 100 ? 9.008 5.637 14.219 1 98.75 100 LYS A CA 1
ATOM 782 C C . LYS A 1 100 ? 8.023 6.793 14.086 1 98.75 100 LYS A C 1
ATOM 784 O O . LYS A 1 100 ? 8.414 7.91 13.734 1 98.75 100 LYS A O 1
ATOM 789 N N . ALA A 1 101 ? 6.754 6.504 14.398 1 98.69 101 ALA A N 1
ATOM 790 C CA . ALA A 1 101 ? 5.691 7.5 14.281 1 98.69 101 ALA A CA 1
ATOM 791 C C . ALA A 1 101 ? 5.441 8.203 15.609 1 98.69 101 ALA A C 1
ATOM 793 O O . ALA A 1 101 ? 5.426 7.559 16.656 1 98.69 101 ALA A O 1
ATOM 794 N N . GLU A 1 102 ? 5.238 9.477 15.555 1 98.25 102 GLU A N 1
ATOM 795 C CA . GLU A 1 102 ? 4.906 10.297 16.719 1 98.25 102 GLU A CA 1
ATOM 796 C C . GLU A 1 102 ? 3.879 11.367 16.344 1 98.25 102 GLU A C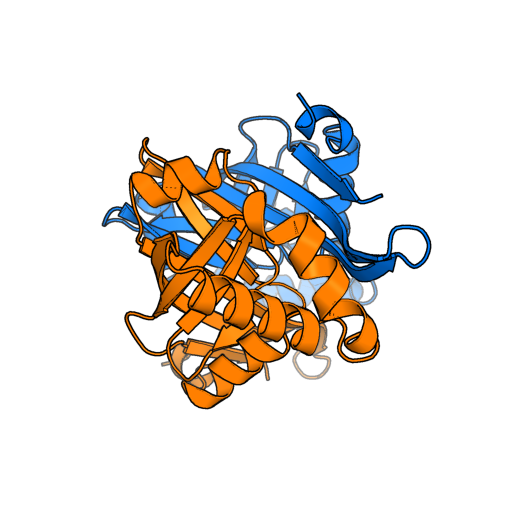 1
ATOM 798 O O . GLU A 1 102 ? 3.943 11.961 15.273 1 98.25 102 GLU A O 1
ATOM 803 N N . ILE A 1 103 ? 2.984 11.586 17.281 1 97.69 103 ILE A N 1
ATOM 804 C CA . ILE A 1 103 ? 2.023 12.672 17.078 1 97.69 103 ILE A CA 1
ATOM 805 C C . ILE A 1 103 ? 2.697 14.016 17.359 1 97.69 103 ILE A C 1
ATOM 807 O O . ILE A 1 103 ? 3.354 14.195 18.375 1 97.69 103 ILE A O 1
ATOM 811 N N . VAL A 1 104 ? 2.547 14.945 16.406 1 97.69 104 VAL A N 1
ATOM 812 C CA . VAL A 1 104 ? 3.16 16.266 16.531 1 97.69 104 VAL A CA 1
ATOM 813 C C . VAL A 1 104 ? 2.285 17.156 17.391 1 97.69 104 VAL A C 1
ATOM 815 O O . VAL A 1 104 ? 1.098 17.344 17.125 1 97.69 104 VAL A O 1
ATOM 818 N N . GLU A 1 105 ? 2.881 17.766 18.406 1 95.38 105 GLU A N 1
ATOM 819 C CA . GLU A 1 105 ? 2.143 18.625 19.328 1 95.38 105 GLU A CA 1
ATOM 820 C C . GLU A 1 105 ? 2.402 20.109 19.031 1 95.38 105 GLU A C 1
ATOM 822 O O . GLU A 1 105 ? 1.539 20.953 19.266 1 95.38 105 GLU A O 1
ATOM 827 N N . ASP A 1 106 ? 3.539 20.438 18.469 1 95.62 106 ASP A N 1
ATOM 828 C CA . ASP A 1 106 ? 3.943 21.812 18.188 1 95.62 106 ASP A CA 1
ATOM 829 C C . ASP A 1 106 ? 3.197 22.359 16.984 1 95.62 106 ASP A C 1
ATOM 831 O O . ASP A 1 106 ? 3.316 21.828 15.875 1 95.62 106 ASP A O 1
ATOM 835 N N . ASP A 1 107 ? 2.531 23.422 17.172 1 94.56 107 ASP A N 1
ATOM 836 C CA . ASP A 1 107 ? 1.712 24 16.125 1 94.56 107 ASP A CA 1
ATOM 837 C C . ASP A 1 107 ? 2.574 24.453 14.938 1 94.56 107 ASP A C 1
ATOM 839 O O . ASP A 1 107 ? 2.154 24.359 13.789 1 94.56 107 ASP A O 1
ATOM 843 N N . SER A 1 108 ? 3.699 25.031 15.266 1 96.44 108 SER A N 1
ATOM 844 C CA . SER A 1 108 ? 4.582 25.469 14.195 1 96.44 108 SER A CA 1
ATOM 845 C C . SER A 1 108 ? 4.977 24.312 13.289 1 96.44 108 SER A C 1
ATOM 847 O O . SER A 1 108 ? 5.004 24.438 12.07 1 96.44 108 SER A O 1
ATOM 849 N N . GLU A 1 109 ? 5.273 23.172 13.859 1 97.06 109 GLU A N 1
ATOM 850 C CA . GLU A 1 109 ? 5.605 21.984 13.086 1 97.06 109 GLU A CA 1
ATOM 851 C C . GLU A 1 109 ? 4.395 21.453 12.32 1 97.06 109 GLU A C 1
ATOM 853 O O . GLU A 1 109 ? 4.523 21 11.188 1 97.06 109 GLU A O 1
ATOM 858 N N . LYS A 1 110 ? 3.262 21.5 12.961 1 96.88 110 LYS A N 1
ATOM 859 C CA . LYS A 1 110 ? 2.039 21.094 12.273 1 96.88 110 LYS A CA 1
ATOM 860 C C . LYS A 1 110 ? 1.815 21.922 11.008 1 96.88 110 LYS A C 1
ATOM 862 O O . LYS A 1 110 ? 1.521 21.375 9.945 1 96.88 110 LYS A O 1
ATOM 867 N N . ILE A 1 111 ? 1.943 23.203 11.195 1 96.44 111 ILE A N 1
ATOM 868 C CA . ILE A 1 111 ? 1.715 24.125 10.078 1 96.44 111 ILE A CA 1
ATOM 869 C C . ILE A 1 111 ? 2.729 23.844 8.969 1 96.44 111 ILE A C 1
ATOM 871 O O . ILE A 1 111 ? 2.373 23.812 7.793 1 96.44 111 ILE A O 1
ATOM 875 N N . GLN A 1 112 ? 3.967 23.656 9.336 1 97.12 112 GLN A N 1
ATOM 876 C CA . GLN A 1 112 ? 5 23.328 8.359 1 97.12 112 GLN A CA 1
ATOM 877 C C . GLN A 1 112 ? 4.664 22.047 7.598 1 97.12 112 GLN A C 1
ATOM 879 O O . GLN A 1 112 ? 4.789 22 6.371 1 97.12 112 GLN A O 1
ATOM 884 N N . ALA A 1 113 ? 4.305 21.031 8.281 1 97.44 113 ALA A N 1
ATOM 885 C CA . ALA A 1 113 ? 3.947 19.75 7.668 1 97.44 113 ALA A CA 1
ATOM 886 C C . ALA A 1 113 ? 2.789 19.922 6.691 1 97.44 113 ALA A C 1
ATOM 888 O O . ALA A 1 113 ? 2.826 19.391 5.578 1 97.44 113 ALA A O 1
ATOM 889 N N . LEU A 1 114 ? 1.771 20.641 7.086 1 96.56 114 LEU A N 1
ATOM 890 C CA . LEU A 1 114 ? 0.613 20.859 6.23 1 96.56 114 LEU A CA 1
ATOM 891 C C . LEU A 1 114 ? 1.002 21.656 4.984 1 96.56 114 LEU A C 1
ATOM 893 O O . LEU A 1 114 ? 0.493 21.391 3.893 1 96.56 114 LEU A O 1
ATOM 897 N N . ARG A 1 115 ? 1.844 22.609 5.211 1 97.06 115 ARG A N 1
ATOM 898 C CA . ARG A 1 115 ? 2.334 23.375 4.07 1 97.06 115 ARG A CA 1
ATOM 899 C C . ARG A 1 115 ? 3.039 22.469 3.062 1 97.06 115 ARG A C 1
ATOM 901 O O . ARG A 1 115 ? 2.773 22.547 1.862 1 97.06 115 ARG A O 1
ATOM 908 N N . LEU A 1 116 ? 3.93 21.641 3.537 1 97.62 116 LEU A N 1
ATOM 909 C CA . LEU A 1 116 ? 4.656 20.719 2.67 1 97.62 116 LEU A CA 1
ATOM 910 C C . LEU A 1 116 ? 3.691 19.797 1.938 1 97.62 116 LEU A C 1
ATOM 912 O O . LEU A 1 116 ? 3.867 19.516 0.748 1 97.62 116 LEU A O 1
ATOM 916 N N . LEU A 1 117 ? 2.684 19.297 2.654 1 97.19 117 LEU A N 1
ATOM 917 C CA . LEU A 1 117 ? 1.676 18.422 2.053 1 97.19 117 LEU A CA 1
ATOM 918 C C . LEU A 1 117 ? 0.955 19.141 0.915 1 97.19 117 LEU A C 1
ATOM 920 O O . LEU A 1 117 ? 0.847 18.609 -0.191 1 97.19 117 LEU A O 1
ATOM 924 N N . CYS A 1 118 ? 0.51 20.344 1.183 1 96.56 118 CYS A N 1
ATOM 925 C CA . CYS A 1 118 ? -0.224 21.094 0.176 1 96.56 118 CYS A CA 1
ATOM 926 C C . CYS A 1 118 ? 0.676 21.453 -1.002 1 96.56 118 CYS A C 1
ATOM 928 O O . CYS A 1 118 ? 0.241 21.422 -2.154 1 96.56 118 CYS A O 1
ATOM 930 N N . GLU A 1 119 ? 1.9 21.828 -0.746 1 97.25 119 GLU A N 1
ATOM 931 C CA . GLU A 1 119 ? 2.854 22.156 -1.804 1 97.25 119 GLU A CA 1
ATOM 932 C C . GLU A 1 119 ? 3.125 20.938 -2.693 1 97.25 119 GLU A C 1
ATOM 934 O O . GLU A 1 119 ? 3.252 21.078 -3.912 1 97.25 119 GLU A O 1
ATOM 939 N N . ARG A 1 120 ? 3.221 19.781 -2.078 1 97.06 120 ARG A N 1
ATOM 940 C CA . ARG A 1 120 ? 3.525 18.562 -2.822 1 97.06 120 ARG A CA 1
ATOM 941 C C . ARG A 1 120 ? 2.363 18.172 -3.725 1 97.06 120 ARG A C 1
ATOM 943 O O . ARG A 1 120 ? 2.566 17.844 -4.895 1 97.06 120 ARG A O 1
ATOM 950 N N . PHE A 1 121 ? 1.155 18.266 -3.254 1 97.25 121 PHE A N 1
ATOM 951 C CA . PHE A 1 121 ? 0.038 17.641 -3.941 1 97.25 121 PHE A CA 1
ATOM 952 C C . PHE A 1 121 ? -0.783 18.672 -4.707 1 97.25 121 PHE A C 1
ATOM 954 O O . PHE A 1 121 ? -1.404 18.344 -5.723 1 97.25 121 PHE A O 1
ATOM 961 N N . LEU A 1 122 ? -0.831 19.875 -4.223 1 97.19 122 LEU A N 1
ATOM 962 C CA . LEU A 1 122 ? -1.63 20.922 -4.867 1 97.19 122 LEU A CA 1
ATOM 963 C C . LEU A 1 122 ? -0.886 22.25 -4.879 1 97.19 122 LEU A C 1
ATOM 965 O O . LEU A 1 122 ? -1.39 23.25 -4.363 1 97.19 122 LEU A O 1
ATOM 969 N N . PRO A 1 123 ? 0.243 22.266 -5.555 1 96.56 123 PRO A N 1
ATOM 970 C CA . PRO A 1 123 ? 1.109 23.438 -5.512 1 96.56 123 PRO A CA 1
ATOM 971 C C . PRO A 1 123 ? 0.454 24.672 -6.125 1 96.56 123 PRO A C 1
ATOM 973 O O . PRO A 1 123 ? 0.762 25.812 -5.73 1 96.56 123 PRO A O 1
ATOM 976 N N . ASN A 1 124 ? -0.459 24.531 -7.02 1 96.44 124 ASN A N 1
ATOM 977 C CA . ASN A 1 124 ? -1.034 25.641 -7.758 1 96.44 124 ASN A CA 1
ATOM 978 C C . ASN A 1 124 ? -2.1 26.375 -6.938 1 96.44 124 ASN A C 1
ATOM 980 O O . ASN A 1 124 ? -2.617 27.406 -7.359 1 96.44 124 ASN A O 1
ATOM 984 N N . TYR A 1 125 ? -2.396 25.891 -5.773 1 96.38 125 TYR A N 1
ATOM 985 C CA . TYR A 1 125 ? -3.486 26.469 -4.992 1 96.38 125 TYR A CA 1
ATOM 986 C C . TYR A 1 125 ? -2.975 27.031 -3.674 1 96.38 125 TYR A C 1
ATOM 988 O O . TYR A 1 125 ? -3.754 27.25 -2.744 1 96.38 125 TYR A O 1
ATOM 996 N N . MET A 1 126 ? -1.72 27.297 -3.602 1 95.81 126 MET A N 1
ATOM 997 C CA . MET A 1 126 ? -1.084 27.672 -2.344 1 95.81 126 MET A CA 1
ATOM 998 C C . MET A 1 126 ? -1.559 29.047 -1.888 1 95.81 126 MET A C 1
ATOM 1000 O O . MET A 1 126 ? -1.381 29.422 -0.725 1 95.81 126 MET A O 1
ATOM 1004 N N . ALA A 1 127 ? -2.201 29.812 -2.748 1 94.81 127 ALA A N 1
ATOM 1005 C CA . ALA A 1 127 ? -2.77 31.094 -2.373 1 94.81 127 ALA A CA 1
ATOM 1006 C C . ALA A 1 127 ? -3.855 30.938 -1.313 1 94.81 127 ALA A C 1
ATOM 1008 O O . ALA A 1 127 ? -4.16 31.875 -0.576 1 94.81 127 ALA A O 1
ATOM 1009 N N . HIS A 1 128 ? -4.379 29.75 -1.23 1 94.56 128 HIS A N 1
ATOM 1010 C CA . HIS A 1 128 ? -5.492 29.484 -0.324 1 94.56 128 HIS A CA 1
ATOM 1011 C C . HIS A 1 128 ? -5.016 28.797 0.948 1 94.56 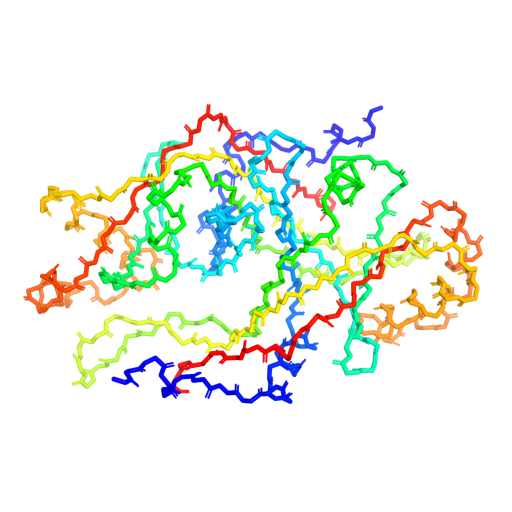128 HIS A C 1
ATOM 1013 O O . HIS A 1 128 ? -5.824 28.453 1.816 1 94.56 128 HIS A O 1
ATOM 1019 N N . PHE A 1 129 ? -3.766 28.625 1.159 1 94.94 129 PHE A N 1
ATOM 1020 C CA . PHE A 1 129 ? -3.207 27.812 2.238 1 94.94 129 PHE A CA 1
ATOM 1021 C C . PHE A 1 129 ? -3.543 28.422 3.596 1 94.94 129 PHE A C 1
ATOM 1023 O O . PHE A 1 129 ? -4.027 27.719 4.488 1 94.94 129 PHE A O 1
ATOM 1030 N N . ASP A 1 130 ? -3.348 29.672 3.715 1 93.25 130 ASP A N 1
ATOM 1031 C CA . ASP A 1 130 ? -3.541 30.328 5.004 1 93.25 130 ASP A CA 1
ATOM 1032 C C . ASP A 1 130 ? -4.988 30.203 5.477 1 93.25 130 ASP A C 1
ATOM 1034 O O . ASP A 1 130 ? -5.242 29.953 6.656 1 93.25 130 ASP A O 1
ATOM 1038 N N . GLU A 1 131 ? -5.852 30.359 4.605 1 92.06 131 GLU A N 1
ATOM 1039 C CA . GLU A 1 131 ? -7.266 30.203 4.934 1 92.06 131 GLU A CA 1
ATOM 1040 C C . GLU A 1 131 ? -7.57 28.766 5.367 1 92.06 131 GLU A C 1
ATOM 1042 O O . GLU A 1 131 ? -8.312 28.547 6.328 1 92.06 131 GLU A O 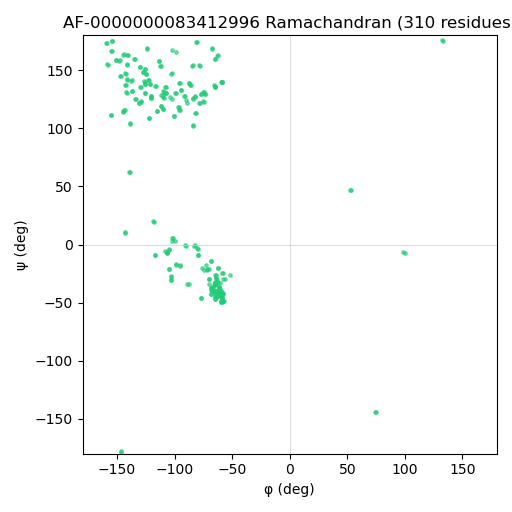1
ATOM 1047 N N . ALA A 1 132 ? -7.043 27.828 4.668 1 90 132 ALA A N 1
ATOM 1048 C CA . ALA A 1 132 ? -7.27 26.422 4.973 1 90 132 ALA A CA 1
ATOM 1049 C C . ALA A 1 132 ? -6.715 26.062 6.352 1 90 132 ALA A C 1
ATOM 1051 O O . ALA A 1 132 ? -7.359 25.344 7.117 1 90 132 ALA A O 1
ATOM 1052 N N . ILE A 1 133 ? -5.586 26.516 6.617 1 90.31 133 ILE A N 1
ATOM 1053 C CA . ILE A 1 133 ? -4.941 26.219 7.895 1 90.31 133 ILE A CA 1
ATOM 1054 C C . ILE A 1 133 ? -5.766 26.812 9.039 1 90.31 133 ILE A C 1
ATOM 1056 O O . ILE A 1 133 ? -5.949 26.172 10.07 1 90.31 133 ILE A O 1
ATOM 1060 N N . ALA A 1 134 ? -6.223 28.016 8.898 1 89.06 134 ALA A N 1
ATOM 1061 C CA . ALA A 1 134 ? -7.023 28.688 9.922 1 89.06 134 ALA A CA 1
ATOM 1062 C C . ALA A 1 134 ? -8.281 27.891 10.25 1 89.06 134 ALA A C 1
ATOM 1064 O O . ALA A 1 134 ? -8.711 27.844 11.406 1 89.06 134 ALA A O 1
ATOM 1065 N N . ARG A 1 135 ? -8.734 27.203 9.32 1 86.94 135 ARG A N 1
ATOM 1066 C CA . ARG A 1 135 ? -9.977 26.453 9.469 1 86.94 135 ARG A CA 1
ATOM 1067 C C . ARG A 1 135 ? -9.727 25.062 10.047 1 86.94 135 ARG A C 1
ATOM 1069 O O . ARG A 1 135 ? -10.547 24.531 10.797 1 86.94 135 ARG A O 1
ATOM 1076 N N . SER A 1 136 ? -8.602 24.5 9.68 1 85.62 136 SER A N 1
ATOM 1077 C CA . SER A 1 136 ? -8.508 23.062 9.859 1 85.62 136 SER A CA 1
ATOM 1078 C C . SER A 1 136 ? -7.402 22.688 10.844 1 85.62 136 SER A C 1
ATOM 1080 O O . SER A 1 136 ? -7.344 21.562 11.328 1 85.62 136 SER A O 1
ATOM 1082 N N . LEU A 1 137 ? -6.598 23.594 11.25 1 88.5 137 LEU A N 1
ATOM 1083 C CA . LEU A 1 137 ? -5.426 23.266 12.055 1 88.5 137 LEU A CA 1
ATOM 1084 C C . LEU A 1 137 ? -5.832 22.594 13.367 1 88.5 137 LEU A C 1
ATOM 1086 O O . LEU A 1 137 ? -5.207 21.625 13.789 1 88.5 137 LEU A O 1
ATOM 1090 N N . SER A 1 138 ? -6.887 23.078 13.984 1 86.69 138 SER A N 1
ATOM 1091 C CA . SER A 1 138 ? -7.301 22.594 15.297 1 86.69 138 SER A CA 1
ATOM 1092 C C . SER A 1 138 ? -7.887 21.188 15.195 1 86.69 138 SER A C 1
ATOM 1094 O O . SER A 1 138 ? -7.906 20.438 16.172 1 86.69 138 SER A O 1
ATOM 1096 N N . ARG A 1 139 ? -8.328 20.797 14.07 1 87.44 139 ARG A N 1
ATOM 1097 C CA . ARG A 1 139 ? -9 19.5 13.914 1 87.44 139 ARG A CA 1
ATOM 1098 C C . ARG A 1 139 ? -8.094 18.5 13.227 1 87.44 139 ARG A C 1
ATOM 1100 O O . ARG A 1 139 ? -8.469 17.328 13.047 1 87.44 139 ARG A O 1
ATOM 1107 N N . THR A 1 140 ? -7.02 18.953 12.859 1 91.56 140 THR A N 1
ATOM 1108 C CA . THR A 1 140 ? -6.125 18.094 12.094 1 91.56 140 THR A CA 1
ATOM 1109 C C . THR A 1 140 ? -4.996 17.562 12.977 1 91.56 140 THR A C 1
ATOM 1111 O O . THR A 1 140 ? -4.367 18.328 13.719 1 91.56 140 THR A O 1
ATOM 1114 N N . THR A 1 141 ? -4.836 16.328 13.016 1 96 141 THR A N 1
ATOM 1115 C CA . THR A 1 141 ? -3.697 15.688 13.664 1 96 141 THR A CA 1
ATOM 1116 C C . THR A 1 141 ? -2.584 15.414 12.656 1 96 141 THR A C 1
ATOM 1118 O O . THR A 1 141 ? -2.844 14.953 11.547 1 96 141 THR A O 1
ATOM 1121 N N . ILE A 1 142 ? -1.38 15.773 13.062 1 97.81 142 ILE A N 1
ATOM 1122 C CA . ILE A 1 142 ? -0.209 15.5 12.234 1 97.81 142 ILE A CA 1
ATOM 1123 C C . ILE A 1 142 ? 0.641 14.406 12.883 1 97.81 142 ILE A C 1
ATOM 1125 O O . ILE A 1 142 ? 0.9 14.453 14.094 1 97.81 142 ILE A O 1
ATOM 1129 N N . VAL A 1 143 ? 1.023 13.43 12.125 1 98.62 143 VAL A N 1
ATOM 1130 C CA . VAL A 1 143 ? 1.942 12.391 12.57 1 98.62 143 VAL A CA 1
ATOM 1131 C C . VAL A 1 143 ? 3.273 12.523 11.836 1 98.62 143 VAL A C 1
ATOM 1133 O O . VAL A 1 143 ? 3.301 12.68 10.609 1 98.62 143 VAL A O 1
ATOM 1136 N N . ARG A 1 144 ? 4.309 12.555 12.586 1 98.75 144 ARG A N 1
ATOM 1137 C CA . ARG A 1 144 ? 5.664 12.539 12.047 1 98.75 144 ARG A CA 1
ATOM 1138 C C . ARG A 1 144 ? 6.258 11.133 12.109 1 98.75 144 ARG A C 1
ATOM 1140 O O . ARG A 1 144 ? 6.18 10.469 13.141 1 98.75 144 ARG A O 1
ATOM 1147 N N . ILE A 1 145 ? 6.793 10.688 11.047 1 98.81 145 ILE A N 1
ATOM 1148 C CA . ILE A 1 145 ? 7.531 9.43 11.008 1 98.81 145 ILE A CA 1
ATOM 1149 C C . ILE A 1 145 ? 9.023 9.711 10.805 1 98.81 145 ILE A C 1
ATOM 1151 O O . ILE A 1 145 ? 9.414 10.281 9.789 1 98.81 145 ILE A O 1
ATOM 1155 N N . THR A 1 146 ? 9.781 9.359 11.75 1 98.75 146 THR A N 1
ATOM 1156 C CA . THR A 1 146 ? 11.234 9.461 11.648 1 98.75 146 THR A CA 1
ATOM 1157 C C . THR A 1 146 ? 11.844 8.125 11.234 1 98.75 146 THR A C 1
ATOM 1159 O O . THR A 1 146 ? 11.711 7.129 11.945 1 98.75 146 THR A O 1
ATOM 1162 N N . LEU A 1 147 ? 12.516 8.133 10.055 1 98.06 147 LEU A N 1
ATOM 1163 C CA . LEU A 1 147 ? 13.109 6.895 9.562 1 98.06 147 LEU A CA 1
ATOM 1164 C C . LEU A 1 147 ? 14.227 6.422 10.484 1 98.06 147 LEU A C 1
ATOM 1166 O O . LEU A 1 147 ? 15.062 7.219 10.922 1 98.06 147 LEU A O 1
ATOM 1170 N N . THR A 1 148 ? 14.273 5.145 10.766 1 97.12 148 THR A N 1
ATOM 1171 C CA . THR A 1 148 ? 15.266 4.582 11.672 1 97.12 148 THR A CA 1
ATOM 1172 C C . THR A 1 148 ? 16.453 4.039 10.883 1 97.12 148 THR A C 1
ATOM 1174 O O . THR A 1 148 ? 17.516 3.775 11.461 1 97.12 148 THR A O 1
ATOM 1177 N N . GLU A 1 149 ? 16.359 3.797 9.672 1 94.62 149 GLU A N 1
ATOM 1178 C CA . GLU A 1 149 ? 17.391 3.371 8.719 1 94.62 149 GLU A CA 1
ATOM 1179 C C . GLU A 1 149 ? 17.109 3.926 7.324 1 94.62 149 GLU A C 1
ATOM 1181 O O . GLU A 1 149 ? 15.992 4.348 7.027 1 94.62 149 GLU A O 1
ATOM 1186 N N . PRO A 1 150 ? 18.141 3.998 6.492 1 93.94 150 PRO A N 1
ATOM 1187 C CA . PRO A 1 150 ? 17.906 4.48 5.133 1 93.94 150 PRO A CA 1
ATOM 1188 C C . PRO A 1 150 ? 16.891 3.627 4.367 1 93.94 150 PRO A C 1
ATOM 1190 O O . PRO A 1 150 ? 16.875 2.402 4.523 1 93.94 150 PRO A O 1
ATOM 1193 N N . PRO A 1 151 ? 16.047 4.281 3.615 1 95.5 151 PRO A N 1
ATOM 1194 C CA . PRO A 1 151 ? 15.102 3.508 2.803 1 95.5 151 PRO A CA 1
ATOM 1195 C C . PRO A 1 151 ? 15.797 2.672 1.73 1 95.5 151 PRO A C 1
ATOM 1197 O O . PRO A 1 151 ? 16.938 2.967 1.352 1 95.5 151 PRO A O 1
ATOM 1200 N N . VAL A 1 152 ? 15.125 1.705 1.285 1 92.69 152 VAL A N 1
ATOM 1201 C CA . VAL A 1 152 ? 15.633 0.801 0.259 1 92.69 152 VAL A CA 1
ATOM 1202 C C . VAL A 1 152 ? 14.711 0.831 -0.959 1 92.69 152 VAL A C 1
ATOM 1204 O O . VAL A 1 152 ? 13.492 0.715 -0.825 1 92.69 152 VAL A O 1
ATOM 1207 N N . GLY A 1 153 ? 15.32 1.059 -2.072 1 92.69 153 GLY A N 1
ATOM 1208 C CA . GLY A 1 153 ? 14.562 1.069 -3.316 1 92.69 153 GLY A CA 1
ATOM 1209 C C . GLY A 1 153 ? 14.734 -0.2 -4.129 1 92.69 153 GLY A C 1
ATOM 1210 O O . GLY A 1 153 ? 15.781 -0.847 -4.066 1 92.69 153 GLY A O 1
ATOM 1211 N N . LYS A 1 154 ? 13.695 -0.582 -4.832 1 90.19 154 LYS A N 1
ATOM 1212 C CA . LYS A 1 154 ? 13.719 -1.682 -5.793 1 90.19 154 LYS A CA 1
ATOM 1213 C C . LYS A 1 154 ? 13.117 -1.255 -7.129 1 90.19 154 LYS A C 1
ATOM 1215 O O . LYS A 1 154 ? 12.125 -0.527 -7.168 1 90.19 154 LYS A O 1
ATOM 1220 N N . CYS A 1 155 ? 13.781 -1.627 -8.164 1 90.12 155 CYS A N 1
ATOM 1221 C CA . CYS A 1 155 ? 13.234 -1.298 -9.477 1 90.12 155 CYS A CA 1
ATOM 1222 C C . CYS A 1 155 ? 13.492 -2.424 -10.469 1 90.12 155 CYS A C 1
ATOM 1224 O O . CYS A 1 155 ? 14.438 -3.195 -10.312 1 90.12 155 CYS A O 1
ATOM 1226 N N . LYS A 1 156 ? 12.539 -2.564 -11.398 1 85.38 156 LYS A N 1
ATOM 1227 C CA . LYS A 1 156 ? 12.68 -3.385 -12.602 1 85.38 156 LYS A CA 1
ATOM 1228 C C . LYS A 1 156 ? 12.367 -2.578 -13.859 1 85.38 156 LYS A C 1
ATOM 1230 O O . LYS A 1 156 ? 11.352 -1.883 -13.922 1 85.38 156 LYS A O 1
ATOM 1235 N N . PRO A 1 157 ? 13.055 -2.699 -14.984 1 73.94 157 PRO A N 1
ATOM 1236 C CA . PRO A 1 157 ? 14.469 -3.061 -15.164 1 73.94 157 PRO A CA 1
ATOM 1237 C C . PRO A 1 157 ? 15.414 -2.121 -14.422 1 73.94 157 PRO A C 1
ATOM 1239 O O . PRO A 1 157 ? 15.062 -0.967 -14.156 1 73.94 157 PRO A O 1
ATOM 1242 N N . MET B 1 1 ? -20.859 10.164 13.25 1 28.59 1 MET B N 1
ATOM 1243 C CA . MET B 1 1 ? -21.062 8.992 12.391 1 28.59 1 MET B CA 1
ATOM 1244 C C . MET B 1 1 ? -20.281 9.125 11.094 1 28.59 1 MET B C 1
ATOM 1246 O O . MET B 1 1 ? -20.719 8.633 10.047 1 28.59 1 MET B O 1
ATOM 1250 N N . ARG B 1 2 ? -19.281 10.039 11 1 39 2 ARG B N 1
ATOM 1251 C CA . ARG B 1 2 ? -18.734 10.609 9.773 1 39 2 ARG B CA 1
ATOM 1252 C C . ARG B 1 2 ? -18.141 9.531 8.883 1 39 2 ARG B C 1
ATOM 1254 O O . ARG B 1 2 ? -18.016 9.719 7.668 1 39 2 ARG B O 1
ATOM 1261 N N . LYS B 1 3 ? -17.578 8.477 9.508 1 46.34 3 LYS B N 1
ATOM 1262 C CA . LYS B 1 3 ? -16.75 7.398 8.953 1 46.34 3 LYS B CA 1
ATOM 1263 C C . LYS B 1 3 ? -17.609 6.418 8.156 1 46.34 3 LYS B C 1
ATOM 1265 O O . LYS B 1 3 ? -17.094 5.668 7.328 1 46.34 3 LYS B O 1
ATOM 1270 N N . VAL B 1 4 ? -18.922 6.457 8.516 1 49.25 4 VAL B N 1
ATOM 1271 C CA . VAL B 1 4 ? -19.906 5.582 7.883 1 49.25 4 VAL B CA 1
ATOM 1272 C C . VAL B 1 4 ? -20.125 6.016 6.438 1 49.25 4 VAL B C 1
ATOM 1274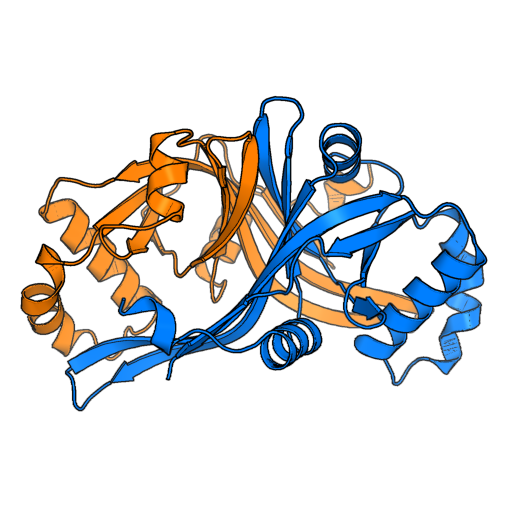 O O . VAL B 1 4 ? -20.359 5.176 5.562 1 49.25 4 VAL B O 1
ATOM 1277 N N . GLN B 1 5 ? -20.047 7.242 6.191 1 49.75 5 GLN B N 1
ATOM 1278 C CA . GLN B 1 5 ? -20.484 7.773 4.91 1 49.75 5 GLN B CA 1
ATOM 1279 C C . GLN B 1 5 ? -19.516 7.41 3.793 1 49.75 5 GLN B C 1
ATOM 1281 O O . GLN B 1 5 ? -19.906 7.375 2.619 1 49.75 5 GLN B O 1
ATOM 1286 N N . ARG B 1 6 ? -18.375 7.035 4.176 1 60.56 6 ARG B N 1
ATOM 1287 C CA . ARG B 1 6 ? -17.422 6.738 3.109 1 60.56 6 ARG B CA 1
ATOM 1288 C C . ARG B 1 6 ? -17.281 5.234 2.904 1 60.56 6 ARG B C 1
ATOM 1290 O O . ARG B 1 6 ? -16.531 4.789 2.027 1 60.56 6 ARG B O 1
ATOM 1297 N N . GLN B 1 7 ? -18.109 4.555 3.693 1 69.75 7 GLN B N 1
ATOM 1298 C CA . GLN B 1 7 ? -17.969 3.105 3.637 1 69.75 7 GLN B CA 1
ATOM 1299 C C . GLN B 1 7 ? -18.875 2.502 2.564 1 69.75 7 GLN B C 1
ATOM 1301 O O . GLN B 1 7 ? -20 2.939 2.385 1 69.75 7 GLN B O 1
ATOM 1306 N N . ARG B 1 8 ? -18.188 1.77 1.68 1 77.25 8 ARG B N 1
ATOM 1307 C CA . ARG B 1 8 ? -18.891 1.003 0.661 1 77.25 8 ARG B CA 1
ATOM 1308 C C . ARG B 1 8 ? -18.953 -0.475 1.029 1 77.25 8 ARG B C 1
ATOM 1310 O O . ARG B 1 8 ? -18.266 -0.917 1.955 1 77.25 8 ARG B O 1
ATOM 1317 N N . ASP B 1 9 ? -19.797 -1.131 0.286 1 84 9 ASP B N 1
ATOM 1318 C CA . ASP B 1 9 ? -20.016 -2.527 0.654 1 84 9 ASP B CA 1
ATOM 1319 C C . ASP B 1 9 ? -18.906 -3.42 0.091 1 84 9 ASP B C 1
ATOM 1321 O O . ASP B 1 9 ? -18 -2.941 -0.592 1 84 9 ASP B O 1
ATOM 1325 N N . ALA B 1 10 ? -19.016 -4.637 0.501 1 90.88 10 ALA B N 1
ATOM 1326 C CA . ALA B 1 10 ? -18 -5.633 0.189 1 90.88 10 ALA B CA 1
ATOM 1327 C C . ALA B 1 10 ? -17.859 -5.828 -1.318 1 90.88 10 ALA B C 1
ATOM 1329 O O . ALA B 1 10 ? -16.75 -6 -1.832 1 90.88 10 ALA B O 1
ATOM 1330 N N . ALA B 1 11 ? -18.891 -5.797 -2 1 92.06 11 ALA B N 1
ATOM 1331 C CA . ALA B 1 11 ? -18.844 -5.988 -3.447 1 92.06 11 ALA B CA 1
ATOM 1332 C C . ALA B 1 11 ? -18.078 -4.859 -4.129 1 92.06 11 ALA B C 1
ATOM 1334 O O . ALA B 1 11 ? -17.266 -5.109 -5.02 1 92.06 11 ALA B O 1
ATOM 1335 N N . TRP B 1 12 ? -18.359 -3.646 -3.713 1 94.06 12 TRP B N 1
ATOM 1336 C CA . TRP B 1 12 ? -17.656 -2.486 -4.238 1 94.06 12 TRP B CA 1
ATOM 1337 C C . TRP B 1 12 ? -16.172 -2.555 -3.883 1 94.06 12 TRP B C 1
ATOM 1339 O O . TRP B 1 12 ? -15.312 -2.271 -4.723 1 94.06 12 TRP B O 1
ATOM 1349 N N . ALA B 1 13 ? -15.883 -2.943 -2.652 1 96 13 ALA B N 1
ATOM 1350 C CA . ALA B 1 13 ? -14.5 -3.064 -2.193 1 96 13 ALA B CA 1
ATOM 1351 C C . ALA B 1 13 ? -13.727 -4.074 -3.035 1 96 13 ALA B C 1
ATOM 1353 O O . ALA B 1 13 ? -12.562 -3.854 -3.371 1 96 13 ALA B O 1
ATOM 1354 N N . LEU B 1 14 ? -14.359 -5.109 -3.35 1 96.25 14 LEU B N 1
ATOM 1355 C CA . LEU B 1 14 ? -13.719 -6.133 -4.168 1 96.25 14 LEU B CA 1
ATOM 1356 C C . LEU B 1 14 ? -13.398 -5.598 -5.559 1 96.25 14 LEU B C 1
ATOM 1358 O O . LEU B 1 14 ? -12.391 -5.977 -6.16 1 96.25 14 LEU B O 1
ATOM 1362 N N . GLN B 1 15 ? -14.234 -4.723 -6.086 1 96.31 15 GLN B N 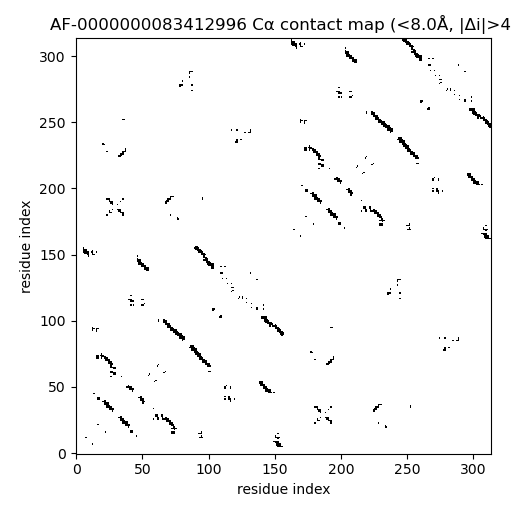1
ATOM 1363 C CA . GLN B 1 15 ? -13.953 -4.094 -7.371 1 96.31 15 GLN B CA 1
ATOM 1364 C C . GLN B 1 15 ? -12.719 -3.207 -7.289 1 96.31 15 GLN B C 1
ATOM 1366 O O . GLN B 1 15 ? -11.969 -3.09 -8.258 1 96.31 15 GLN B O 1
ATOM 1371 N N . VAL B 1 16 ? -12.547 -2.58 -6.156 1 97.5 16 VAL B N 1
ATOM 1372 C CA . VAL B 1 16 ? -11.344 -1.776 -5.957 1 97.5 16 VAL B CA 1
ATOM 1373 C C . VAL B 1 16 ? -10.109 -2.672 -6.023 1 97.5 16 VAL B C 1
ATOM 1375 O O . VAL B 1 16 ? -9.117 -2.324 -6.668 1 97.5 16 VAL B O 1
ATOM 1378 N N . PHE B 1 17 ? -10.203 -3.832 -5.402 1 97.75 17 PHE B N 1
ATOM 1379 C CA . PHE B 1 17 ? -9.102 -4.785 -5.457 1 97.75 17 PHE B CA 1
ATOM 1380 C C . PHE B 1 17 ? -8.828 -5.223 -6.895 1 97.75 17 PHE B C 1
ATOM 1382 O O . PHE B 1 17 ? -7.676 -5.355 -7.301 1 97.75 17 PHE B O 1
ATOM 1389 N N . ASP B 1 18 ? -9.859 -5.359 -7.672 1 97.31 18 ASP B N 1
ATOM 1390 C CA . ASP B 1 18 ? -9.734 -5.812 -9.055 1 97.31 18 ASP B CA 1
ATOM 1391 C C . ASP B 1 18 ? -9.07 -4.746 -9.922 1 97.31 18 ASP B C 1
ATOM 1393 O O . ASP B 1 18 ? -8.367 -5.066 -10.883 1 97.31 18 ASP B O 1
ATOM 1397 N N . LYS B 1 19 ? -9.258 -3.523 -9.578 1 97.31 19 LYS B N 1
ATOM 1398 C CA . LYS B 1 19 ? -8.828 -2.428 -10.445 1 97.31 19 LYS B CA 1
ATOM 1399 C C . LYS B 1 19 ? -7.492 -1.855 -9.984 1 97.31 19 LYS B C 1
ATOM 1401 O O . LYS B 1 19 ? -6.84 -1.117 -10.727 1 97.31 19 LYS B O 1
ATOM 1406 N N . ALA B 1 20 ? -7.109 -2.158 -8.758 1 98 20 ALA B N 1
ATOM 1407 C CA . ALA B 1 20 ? -5.863 -1.618 -8.227 1 98 20 ALA B CA 1
ATOM 1408 C C . ALA B 1 20 ? -4.66 -2.154 -8.992 1 98 20 ALA B C 1
ATOM 1410 O O . ALA B 1 20 ? -4.566 -3.357 -9.258 1 98 20 ALA B O 1
ATOM 1411 N N . PRO B 1 21 ? -3.656 -1.281 -9.359 1 97.81 21 PRO B N 1
ATOM 1412 C CA . PRO B 1 21 ? -2.465 -1.772 -10.055 1 97.81 21 PRO B CA 1
ATOM 1413 C C . PRO B 1 21 ? -1.635 -2.729 -9.203 1 97.81 21 PRO B C 1
ATOM 1415 O O . PRO B 1 21 ? -0.908 -3.568 -9.742 1 97.81 21 PRO B O 1
ATOM 1418 N N . TYR B 1 22 ? -1.7 -2.564 -7.977 1 98.31 22 TYR B N 1
ATOM 1419 C CA . TYR B 1 22 ? -1.067 -3.428 -6.988 1 98.31 22 TYR B CA 1
ATOM 1420 C C . TYR B 1 22 ? -1.797 -3.354 -5.652 1 98.31 22 TYR B C 1
ATOM 1422 O O . TYR B 1 22 ? -2.688 -2.52 -5.469 1 98.31 22 TYR B O 1
ATOM 1430 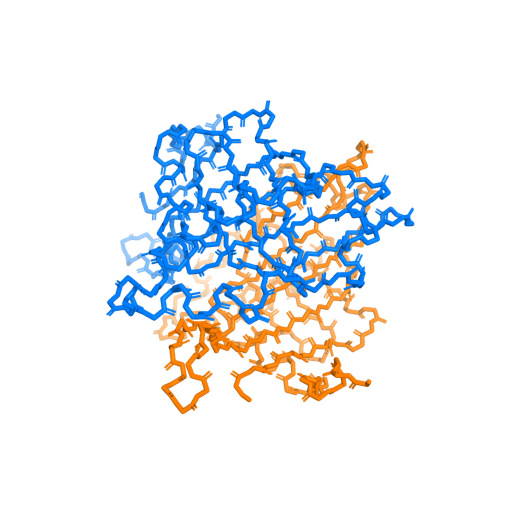N N . VAL B 1 23 ? -1.504 -4.258 -4.781 1 98.75 23 VAL B N 1
ATOM 1431 C CA . VAL B 1 23 ? -2.035 -4.312 -3.422 1 98.75 23 VAL B CA 1
ATOM 1432 C C . VAL B 1 23 ? -0.885 -4.387 -2.42 1 98.75 23 VAL B C 1
ATOM 1434 O O . VAL B 1 23 ? 0.079 -5.125 -2.625 1 98.75 23 VAL B O 1
ATOM 1437 N N . THR B 1 24 ? -0.913 -3.545 -1.424 1 98.81 24 THR B N 1
ATOM 1438 C CA . THR B 1 24 ? 0.092 -3.682 -0.375 1 98.81 24 THR B CA 1
ATOM 1439 C C . THR B 1 24 ? -0.337 -4.723 0.652 1 98.81 24 THR B C 1
ATOM 1441 O O . THR B 1 24 ? -1.457 -4.676 1.165 1 98.81 24 THR B O 1
ATOM 1444 N N . VAL B 1 25 ? 0.498 -5.641 0.867 1 98.88 25 VAL B N 1
ATOM 1445 C CA . VAL B 1 25 ? 0.293 -6.676 1.875 1 98.88 25 VAL B CA 1
ATOM 1446 C C . VAL B 1 25 ? 1.104 -6.344 3.127 1 98.88 25 VAL B C 1
ATOM 1448 O O . VAL B 1 25 ? 2.336 -6.375 3.102 1 98.88 25 VAL B O 1
ATOM 1451 N N . SER B 1 26 ? 0.437 -6.02 4.145 1 98.81 26 SER B N 1
ATOM 1452 C CA . SER B 1 26 ? 1.073 -5.734 5.426 1 98.81 26 SER B CA 1
ATOM 1453 C C . SER B 1 26 ? 1.158 -6.988 6.293 1 98.81 26 SER B C 1
ATOM 1455 O O . SER B 1 26 ? 0.148 -7.652 6.531 1 98.81 26 SER B O 1
ATOM 1457 N N . MET B 1 27 ? 2.277 -7.258 6.738 1 98.75 27 MET B N 1
ATOM 1458 C CA . MET B 1 27 ? 2.58 -8.438 7.539 1 98.75 27 MET B CA 1
ATOM 1459 C C . MET B 1 27 ? 3.203 -8.047 8.875 1 98.75 27 MET B C 1
ATOM 1461 O O . MET B 1 27 ? 3.488 -6.875 9.109 1 98.75 27 MET B O 1
ATOM 1465 N N . THR B 1 28 ? 3.309 -9.008 9.758 1 97.94 28 THR B N 1
ATOM 1466 C CA . THR B 1 28 ? 4.008 -8.828 11.023 1 97.94 28 THR B CA 1
ATOM 1467 C C . THR B 1 28 ? 5.281 -9.664 11.062 1 97.94 28 THR B C 1
ATOM 1469 O O . THR B 1 28 ? 5.238 -10.883 10.883 1 97.94 28 THR B O 1
ATOM 1472 N N . ARG B 1 29 ? 6.359 -9.016 11.203 1 96.94 29 ARG B N 1
ATOM 1473 C CA . ARG B 1 29 ? 7.637 -9.719 11.336 1 96.94 29 ARG B CA 1
ATOM 1474 C C . ARG B 1 29 ? 7.656 -10.594 12.586 1 96.94 29 ARG B C 1
ATOM 1476 O O . ARG B 1 29 ? 6.848 -10.406 13.492 1 96.94 29 ARG B O 1
ATOM 1483 N N . PRO B 1 30 ? 8.625 -11.539 12.602 1 95.88 30 PRO B N 1
ATOM 1484 C CA . PRO B 1 30 ? 8.727 -12.398 13.781 1 95.88 30 PRO B CA 1
ATOM 1485 C C . PRO B 1 30 ? 8.961 -11.609 15.07 1 95.88 30 PRO B C 1
ATOM 1487 O O . PRO B 1 30 ? 8.531 -12.031 16.141 1 95.88 30 PRO B O 1
ATOM 1490 N N . ASP B 1 31 ? 9.531 -10.406 15.016 1 95.19 31 ASP B N 1
ATOM 1491 C CA . ASP B 1 31 ? 9.828 -9.609 16.203 1 95.19 31 ASP B CA 1
ATOM 1492 C C . ASP B 1 31 ? 8.664 -8.695 16.562 1 95.19 31 ASP B C 1
ATOM 1494 O O . ASP B 1 31 ? 8.766 -7.875 17.469 1 95.19 31 ASP B O 1
ATOM 1498 N N . GLY B 1 32 ? 7.617 -8.766 15.734 1 95.19 32 GLY B N 1
ATOM 1499 C CA . GLY B 1 32 ? 6.41 -8.023 16.062 1 95.19 32 GLY B CA 1
ATOM 1500 C C . GLY B 1 32 ? 6.289 -6.723 15.289 1 95.19 32 GLY B C 1
ATOM 1501 O O . GLY B 1 32 ? 5.254 -6.051 15.352 1 95.19 32 GLY B O 1
ATOM 1502 N N . THR B 1 33 ? 7.309 -6.367 14.562 1 96.31 33 THR B N 1
ATOM 1503 C CA . THR B 1 33 ? 7.27 -5.121 13.797 1 96.31 33 THR B CA 1
ATOM 1504 C C . THR B 1 33 ? 6.586 -5.332 12.453 1 96.31 33 THR B C 1
ATOM 1506 O O . THR B 1 33 ? 6.516 -6.457 11.953 1 96.31 33 THR B O 1
ATOM 1509 N N . PRO B 1 34 ? 6.047 -4.32 11.945 1 98.25 34 PRO B N 1
ATOM 1510 C CA . PRO B 1 34 ? 5.309 -4.445 10.68 1 98.25 34 PRO B CA 1
ATOM 1511 C C . PRO B 1 34 ? 6.227 -4.512 9.469 1 98.25 34 PRO B C 1
ATOM 1513 O O . PRO B 1 34 ? 7.363 -4.043 9.516 1 98.25 34 PRO B O 1
ATOM 1516 N N . TYR B 1 35 ? 5.75 -5.102 8.484 1 98.06 35 TYR B N 1
ATOM 1517 C CA . TYR B 1 35 ? 6.402 -5.219 7.188 1 98.06 35 TYR B CA 1
ATOM 1518 C C . TYR B 1 35 ? 5.379 -5.176 6.055 1 98.06 35 TYR B C 1
ATOM 1520 O O . TYR B 1 35 ? 4.527 -6.062 5.949 1 98.06 35 TYR B O 1
ATOM 1528 N N . GLY B 1 36 ? 5.414 -4.152 5.223 1 98.31 36 GLY B N 1
ATOM 1529 C CA . GLY B 1 36 ? 4.48 -3.998 4.117 1 98.31 36 GLY B CA 1
ATOM 1530 C C . GLY B 1 36 ? 5.156 -4.031 2.76 1 98.31 36 GLY B C 1
ATOM 1531 O O . GLY B 1 36 ? 6.172 -3.365 2.549 1 98.31 36 GLY B O 1
ATOM 1532 N N . LEU B 1 37 ? 4.574 -4.746 1.812 1 98 37 LEU B N 1
ATOM 1533 C CA . LEU B 1 37 ? 5.137 -4.859 0.471 1 98 37 LEU B CA 1
ATOM 1534 C C . LEU B 1 37 ? 4.047 -4.734 -0.588 1 98 37 LEU B C 1
ATOM 1536 O O . LEU B 1 37 ? 2.973 -5.328 -0.452 1 98 37 LEU B O 1
ATOM 1540 N N . PRO B 1 38 ? 4.305 -3.92 -1.551 1 98.19 38 PRO B N 1
ATOM 1541 C CA . PRO B 1 38 ? 3.387 -3.91 -2.691 1 98.19 38 PRO B CA 1
ATOM 1542 C C . PRO B 1 38 ? 3.564 -5.125 -3.602 1 98.19 38 PRO B C 1
ATOM 1544 O O . PRO B 1 38 ? 4.688 -5.453 -3.988 1 98.19 38 PRO B O 1
ATOM 1547 N N . LEU B 1 39 ? 2.473 -5.77 -3.941 1 98.06 39 LEU B N 1
ATOM 1548 C CA . LEU B 1 39 ? 2.51 -6.984 -4.742 1 98.06 39 LEU B CA 1
ATOM 1549 C C . LEU B 1 39 ? 1.358 -7.016 -5.742 1 98.06 39 LEU B C 1
ATOM 1551 O O . LEU B 1 39 ? 0.338 -6.352 -5.539 1 98.06 39 LEU B O 1
ATOM 1555 N N . SER B 1 40 ? 1.535 -7.746 -6.801 1 97.88 40 SER B N 1
ATOM 1556 C CA . SER B 1 40 ? 0.456 -7.996 -7.75 1 97.88 40 SER B CA 1
ATOM 1557 C C . SER B 1 40 ? -0.45 -9.125 -7.273 1 97.88 40 SER B C 1
ATOM 1559 O O . SER B 1 40 ? -0.038 -10.289 -7.242 1 97.88 40 SER B O 1
ATOM 1561 N N . LEU B 1 41 ? -1.646 -8.773 -6.957 1 98.5 41 LEU B N 1
ATOM 1562 C CA . LEU B 1 41 ? -2.592 -9.781 -6.496 1 98.5 41 LEU B CA 1
ATOM 1563 C C . LEU B 1 41 ? -3.725 -9.961 -7.504 1 98.5 41 LEU B C 1
ATOM 1565 O O . LEU B 1 41 ? -4.02 -9.055 -8.281 1 98.5 41 LEU B O 1
ATOM 1569 N N . VAL B 1 42 ? -4.328 -11.109 -7.406 1 98.38 42 VAL B N 1
ATOM 1570 C CA . VAL B 1 42 ? -5.531 -11.391 -8.188 1 98.38 42 VAL B CA 1
ATOM 1571 C C . VAL B 1 42 ? -6.555 -12.109 -7.312 1 98.38 42 VAL B C 1
ATOM 1573 O O . VAL B 1 42 ? -6.195 -12.953 -6.492 1 98.38 42 VAL B O 1
ATOM 1576 N N . ARG B 1 43 ? -7.695 -11.75 -7.508 1 97.31 43 ARG B N 1
ATOM 1577 C CA . ARG B 1 43 ? -8.797 -12.328 -6.746 1 97.31 43 ARG B CA 1
ATOM 1578 C C . ARG B 1 43 ? -9.32 -13.602 -7.414 1 97.31 43 ARG B C 1
ATOM 1580 O O . ARG B 1 43 ? -9.398 -13.672 -8.641 1 97.31 43 ARG B O 1
ATOM 1587 N N . CYS B 1 44 ? -9.609 -14.57 -6.637 1 96.56 44 CYS B N 1
ATOM 1588 C CA . CYS B 1 44 ? -10.32 -15.773 -7.047 1 96.56 44 CYS B CA 1
ATOM 1589 C C . CYS B 1 44 ? -11.586 -15.961 -6.227 1 96.56 44 CYS B C 1
ATOM 1591 O O . CYS B 1 44 ? -11.523 -16.297 -5.039 1 96.56 44 CYS B O 1
ATOM 1593 N N . GLY B 1 45 ? -12.773 -15.773 -6.809 1 94.38 45 GLY B N 1
ATOM 1594 C CA . GLY B 1 45 ? -14.016 -15.82 -6.055 1 94.38 45 GLY B CA 1
ATOM 1595 C C . GLY B 1 45 ? -14.234 -14.586 -5.199 1 94.38 45 GLY B C 1
ATOM 1596 O O . GLY B 1 45 ? -13.953 -13.469 -5.629 1 94.38 45 GLY B O 1
ATOM 1597 N N . THR B 1 46 ? -14.875 -14.859 -3.943 1 91.62 46 THR B N 1
ATOM 1598 C CA . THR B 1 46 ? -15.266 -13.711 -3.131 1 91.62 46 THR B CA 1
ATOM 1599 C C . THR B 1 46 ? -14.336 -13.555 -1.93 1 91.62 46 THR B C 1
ATOM 1601 O O . THR B 1 46 ? -14.359 -12.531 -1.253 1 91.62 46 THR B O 1
ATOM 1604 N N . ASP B 1 47 ? -13.477 -14.555 -1.764 1 95.69 47 ASP B N 1
ATOM 1605 C CA . ASP B 1 47 ? -12.789 -14.461 -0.478 1 95.69 47 ASP B CA 1
ATOM 1606 C C . ASP B 1 47 ? -11.328 -14.906 -0.598 1 95.69 47 ASP B C 1
ATOM 1608 O O . ASP B 1 47 ? -10.641 -15.062 0.41 1 95.69 47 ASP B O 1
ATOM 1612 N N . ARG B 1 48 ? -10.867 -15.086 -1.852 1 98.06 48 ARG B N 1
ATOM 1613 C CA . ARG B 1 48 ? -9.484 -15.531 -2.006 1 98.06 48 ARG B CA 1
ATOM 1614 C C . ARG B 1 48 ? -8.711 -14.594 -2.92 1 98.06 48 ARG B C 1
ATOM 1616 O O . ARG B 1 48 ? -9.227 -14.148 -3.947 1 98.06 48 ARG B O 1
ATOM 1623 N N . LEU B 1 49 ? -7.535 -14.328 -2.525 1 98.69 49 LEU B N 1
ATOM 1624 C CA . LEU B 1 49 ? -6.57 -13.609 -3.346 1 98.69 49 LEU B CA 1
ATOM 1625 C C . LEU B 1 49 ? -5.258 -14.383 -3.451 1 98.69 49 LEU B C 1
ATOM 1627 O O . LEU B 1 49 ? -4.879 -15.094 -2.521 1 98.69 49 LEU B O 1
ATOM 1631 N N . TYR B 1 50 ? -4.582 -14.219 -4.605 1 98.75 50 TYR B N 1
ATOM 1632 C CA . TYR B 1 50 ? -3.307 -14.891 -4.832 1 98.75 50 TYR B CA 1
ATOM 1633 C C . TYR B 1 50 ? -2.221 -13.891 -5.203 1 98.75 50 TYR B C 1
ATOM 1635 O O . TYR B 1 50 ? -2.5 -12.867 -5.844 1 98.75 50 TYR B O 1
ATOM 1643 N N . PHE B 1 51 ? -1.021 -14.18 -4.797 1 98.31 51 PHE B N 1
ATOM 1644 C CA . PHE B 1 51 ? 0.154 -13.555 -5.395 1 98.31 51 PHE B CA 1
ATOM 1645 C C . PHE B 1 51 ? 1.287 -14.562 -5.539 1 98.31 51 PHE B C 1
ATOM 1647 O O . PHE B 1 51 ? 1.244 -15.641 -4.941 1 98.31 51 PHE B O 1
ATOM 1654 N N . HIS B 1 52 ? 2.238 -14.219 -6.348 1 96.38 52 HIS B N 1
ATOM 1655 C CA . HIS B 1 52 ? 3.398 -15.078 -6.555 1 96.38 52 HIS B CA 1
ATOM 1656 C C . HIS B 1 52 ? 4.664 -14.438 -6 1 96.38 52 HIS B C 1
ATOM 1658 O O . HIS B 1 52 ? 4.727 -13.211 -5.84 1 96.38 52 HIS B O 1
ATOM 1664 N N . CYS B 1 53 ? 5.609 -15.242 -5.645 1 94.94 53 CYS B N 1
ATOM 1665 C CA . CYS B 1 53 ? 6.91 -14.766 -5.191 1 94.94 53 CYS B CA 1
ATOM 1666 C C . CYS B 1 53 ? 7.965 -15.859 -5.312 1 94.94 53 CYS B C 1
ATOM 1668 O O . CYS B 1 53 ? 7.672 -16.953 -5.773 1 94.94 53 CYS B O 1
ATOM 1670 N N . ALA B 1 54 ? 9.18 -15.422 -5.035 1 90.06 54 ALA B N 1
ATOM 1671 C CA . ALA B 1 54 ? 10.258 -16.406 -4.965 1 90.06 54 ALA B CA 1
ATOM 1672 C C . ALA B 1 54 ? 10.078 -17.328 -3.768 1 90.06 54 ALA B C 1
ATOM 1674 O O . ALA B 1 54 ? 9.297 -17.031 -2.857 1 90.06 54 ALA B O 1
ATOM 1675 N N . GLY B 1 55 ? 10.789 -18.344 -3.713 1 89.56 55 GLY B N 1
ATOM 1676 C CA . GLY B 1 55 ? 10.609 -19.375 -2.699 1 89.56 55 GLY B CA 1
ATOM 1677 C C . GLY B 1 55 ? 11.289 -19.031 -1.384 1 89.56 55 GLY B C 1
ATOM 1678 O O . GLY B 1 55 ? 11.305 -19.844 -0.461 1 89.56 55 GLY B O 1
ATOM 1679 N N . GLU B 1 56 ? 11.922 -17.906 -1.353 1 85.75 56 GLU B N 1
ATOM 1680 C CA . GLU B 1 56 ? 12.594 -17.453 -0.138 1 85.75 56 GLU B CA 1
ATOM 1681 C C . GLU B 1 56 ? 12.5 -15.945 0.017 1 85.75 56 GLU B C 1
ATOM 1683 O O . GLU B 1 56 ? 12.133 -15.242 -0.927 1 85.75 56 GLU B O 1
ATOM 1688 N N . GLY B 1 57 ? 12.812 -15.594 1.363 1 90.19 57 GLY B N 1
ATOM 1689 C CA . GLY B 1 57 ? 12.805 -14.156 1.611 1 90.19 57 GLY B CA 1
ATOM 1690 C C . GLY B 1 57 ? 12.047 -13.773 2.867 1 90.19 57 GLY B C 1
ATOM 1691 O O . GLY B 1 57 ? 11.312 -14.594 3.428 1 90.19 57 GLY B O 1
ATOM 1692 N N . GLU B 1 58 ? 12.125 -12.523 3.127 1 91.25 58 GLU B N 1
ATOM 1693 C CA . GLU B 1 58 ? 11.594 -12.008 4.383 1 91.25 58 GLU B CA 1
ATOM 1694 C C . GLU B 1 58 ? 10.07 -12.141 4.434 1 91.25 58 GLU B C 1
ATOM 1696 O O . GLU B 1 58 ? 9.5 -12.398 5.496 1 91.25 58 GLU B O 1
ATOM 1701 N N . LYS B 1 59 ? 9.398 -11.898 3.309 1 93.38 59 LYS B N 1
ATOM 1702 C CA . LYS B 1 59 ? 7.941 -11.984 3.35 1 93.38 59 LYS B CA 1
ATOM 1703 C C . LYS B 1 59 ? 7.477 -13.383 3.723 1 93.38 59 LYS B C 1
ATOM 1705 O O . LYS B 1 59 ? 6.535 -13.547 4.504 1 93.38 59 LYS B O 1
ATOM 1710 N N . LEU B 1 60 ? 8.125 -14.398 3.201 1 94.88 60 LEU B N 1
ATOM 1711 C CA . LEU B 1 60 ? 7.746 -15.766 3.547 1 94.88 60 LEU B CA 1
ATOM 1712 C C . LEU B 1 60 ? 8.047 -16.062 5.012 1 94.88 60 LEU B C 1
ATOM 1714 O O . LEU B 1 60 ? 7.297 -16.781 5.676 1 94.88 60 LEU B O 1
ATOM 1718 N N . ASP B 1 61 ? 9.141 -15.547 5.516 1 95.5 61 ASP B N 1
ATOM 1719 C CA . ASP B 1 61 ? 9.453 -15.68 6.938 1 95.5 61 ASP B CA 1
ATOM 1720 C C . ASP B 1 61 ? 8.352 -15.078 7.801 1 95.5 61 ASP B C 1
ATOM 1722 O O . ASP B 1 61 ? 7.941 -15.672 8.797 1 95.5 61 ASP B O 1
ATOM 1726 N N . CYS B 1 62 ? 7.895 -13.922 7.438 1 96.81 62 CYS B N 1
ATOM 1727 C CA . CYS B 1 62 ? 6.809 -13.258 8.148 1 96.81 62 CYS B CA 1
ATOM 1728 C C . CYS B 1 62 ? 5.547 -14.117 8.141 1 96.81 62 CYS B C 1
ATOM 1730 O O . CYS B 1 62 ? 4.93 -14.336 9.188 1 96.81 62 CYS B O 1
ATOM 1732 N N . LEU B 1 63 ? 5.195 -14.586 6.938 1 97.38 63 LEU B N 1
ATOM 1733 C CA . LEU B 1 63 ? 3.947 -15.312 6.762 1 97.38 63 LEU B CA 1
ATOM 1734 C C . LEU B 1 63 ? 3.973 -16.625 7.535 1 97.38 63 LEU B C 1
ATOM 1736 O O . LEU B 1 63 ? 2.936 -17.094 8.016 1 97.38 63 LEU B O 1
ATOM 1740 N N . ARG B 1 64 ? 5.16 -17.266 7.66 1 96 64 ARG B N 1
ATOM 1741 C CA . ARG B 1 64 ? 5.309 -18.5 8.43 1 96 64 ARG B CA 1
ATOM 1742 C C . ARG B 1 64 ? 5.129 -18.234 9.922 1 96 64 ARG B C 1
ATOM 1744 O O . ARG B 1 64 ? 4.539 -19.047 10.633 1 96 64 ARG B O 1
ATOM 1751 N N . ALA B 1 65 ? 5.613 -17.141 10.336 1 95.88 65 ALA B N 1
ATOM 1752 C CA . ALA B 1 65 ? 5.539 -16.781 11.75 1 95.88 65 ALA B CA 1
ATOM 1753 C C . ALA B 1 65 ? 4.141 -16.297 12.125 1 95.88 65 ALA B C 1
ATOM 1755 O O . ALA B 1 65 ? 3.629 -16.625 13.195 1 95.88 65 ALA B O 1
ATOM 1756 N N . ASN B 1 66 ? 3.545 -15.43 11.336 1 96.69 66 ASN B N 1
ATOM 1757 C CA . ASN B 1 66 ? 2.205 -14.875 11.492 1 96.69 66 ASN B CA 1
ATOM 1758 C C . ASN B 1 66 ? 1.473 -14.789 10.156 1 96.69 66 ASN B C 1
ATOM 1760 O O . ASN B 1 66 ? 1.718 -13.875 9.367 1 96.69 66 ASN B O 1
ATOM 1764 N N . PRO B 1 67 ? 0.547 -15.68 9.93 1 98.31 67 PRO B N 1
ATOM 1765 C CA . PRO B 1 67 ? -0.077 -15.773 8.609 1 98.31 67 PRO B CA 1
ATOM 1766 C C . PRO B 1 67 ? -1.153 -14.711 8.383 1 98.31 67 PRO B C 1
ATOM 1768 O O . PRO B 1 67 ? -1.721 -14.625 7.293 1 98.31 67 PRO B O 1
ATOM 1771 N N . ILE B 1 68 ? -1.544 -13.945 9.438 1 98.62 68 ILE B N 1
ATOM 1772 C CA . ILE B 1 68 ? -2.553 -12.898 9.297 1 98.62 68 ILE B CA 1
ATOM 1773 C C . ILE B 1 68 ? -1.955 -11.703 8.547 1 98.62 68 ILE B C 1
ATOM 1775 O O . ILE B 1 68 ? -0.865 -11.234 8.891 1 98.62 68 ILE B O 1
ATOM 1779 N N . VAL B 1 69 ? -2.623 -11.258 7.547 1 98.81 69 VAL B N 1
ATOM 1780 C CA . VAL B 1 69 ? -2.145 -10.125 6.766 1 98.81 69 VAL B CA 1
ATOM 1781 C C . VAL B 1 69 ? -3.26 -9.094 6.617 1 98.81 69 VAL B C 1
ATOM 1783 O O . VAL B 1 69 ? -4.441 -9.422 6.738 1 98.81 69 VAL B O 1
ATOM 1786 N N . SER B 1 70 ? -2.912 -7.875 6.457 1 98.75 70 SER B N 1
ATOM 1787 C CA . SER B 1 70 ? -3.801 -6.785 6.066 1 98.75 70 SER B CA 1
ATOM 1788 C C . SER B 1 70 ? -3.537 -6.348 4.629 1 98.75 70 SER B C 1
ATOM 1790 O O . SER B 1 70 ? -2.387 -6.129 4.242 1 98.75 70 SER B O 1
ATOM 1792 N N . LEU B 1 71 ? -4.578 -6.246 3.863 1 98.81 71 LEU B N 1
ATOM 1793 C CA . LEU B 1 71 ? -4.48 -5.852 2.463 1 98.81 71 LEU B CA 1
ATOM 1794 C C . LEU B 1 71 ? -5.016 -4.438 2.258 1 98.81 71 LEU B C 1
ATOM 1796 O O . LEU B 1 71 ? -6.043 -4.066 2.83 1 98.81 71 LEU B O 1
ATOM 1800 N N . SER B 1 72 ? -4.289 -3.668 1.502 1 98.69 72 SER B N 1
ATOM 1801 C CA . SER B 1 72 ? -4.711 -2.318 1.144 1 98.69 72 SER B CA 1
ATOM 1802 C C . SER B 1 72 ? -4.621 -2.092 -0.361 1 98.69 72 SER B C 1
ATOM 1804 O O . SER B 1 72 ? -3.553 -2.252 -0.956 1 98.69 72 SER B O 1
ATOM 1806 N N . ALA B 1 73 ? -5.715 -1.717 -0.96 1 98.5 73 ALA B N 1
ATOM 1807 C CA . ALA B 1 73 ? -5.793 -1.455 -2.395 1 98.5 73 ALA B CA 1
ATOM 1808 C C . ALA B 1 73 ? -6.297 -0.04 -2.668 1 98.5 73 ALA B C 1
ATOM 1810 O O . ALA B 1 73 ? -7.164 0.465 -1.953 1 98.5 73 ALA B O 1
ATOM 1811 N N . VAL B 1 74 ? -5.719 0.583 -3.67 1 98.31 74 VAL B N 1
ATOM 1812 C CA . VAL B 1 74 ? -6.156 1.892 -4.145 1 98.31 74 VAL B CA 1
ATOM 1813 C C . VAL B 1 74 ? -6.328 1.858 -5.664 1 98.31 74 VAL B C 1
ATOM 1815 O O . VAL B 1 74 ? -5.383 1.547 -6.395 1 98.31 74 VAL B O 1
ATOM 1818 N N . SER B 1 75 ? -7.52 2.162 -6.121 1 97.31 75 SER B N 1
ATOM 1819 C CA . SER B 1 75 ? -7.762 2.123 -7.562 1 97.31 75 SER B CA 1
ATOM 1820 C C . SER B 1 75 ? -7.82 3.527 -8.148 1 97.31 75 SER B C 1
ATOM 1822 O O . SER B 1 75 ? -7.715 3.701 -9.367 1 97.31 75 SER B O 1
ATOM 1824 N N . LYS B 1 76 ? -8.07 4.492 -7.367 1 96.25 76 LYS B N 1
ATOM 1825 C CA . LYS B 1 76 ? -8.078 5.902 -7.758 1 96.25 76 LYS B CA 1
ATOM 1826 C C . LYS B 1 76 ? -7.508 6.781 -6.648 1 96.25 76 LYS B C 1
ATOM 1828 O O . LYS B 1 76 ? -7.773 6.551 -5.465 1 96.25 76 LYS B O 1
ATOM 1833 N N . CYS B 1 77 ? -6.707 7.727 -7.004 1 96.12 77 CYS B N 1
ATOM 1834 C CA . CYS B 1 77 ? -6.117 8.68 -6.07 1 96.12 77 CYS B CA 1
ATOM 1835 C C . CYS B 1 77 ? -5.746 9.977 -6.781 1 96.12 77 CYS B C 1
ATOM 1837 O O . CYS B 1 77 ? -4.844 9.992 -7.621 1 96.12 77 CYS B O 1
ATOM 1839 N N . THR B 1 78 ? -6.43 11 -6.465 1 95.94 78 THR B N 1
ATOM 1840 C CA . THR B 1 78 ? -6.223 12.273 -7.156 1 95.94 78 THR B CA 1
ATOM 1841 C C . THR B 1 78 ? -6.379 13.445 -6.191 1 95.94 78 THR B C 1
ATOM 1843 O O . THR B 1 78 ? -7.465 13.672 -5.656 1 95.94 78 THR B O 1
ATOM 1846 N N . PRO B 1 79 ? -5.234 14.18 -6 1 96.62 79 PRO B N 1
ATOM 1847 C CA . PRO B 1 79 ? -5.395 15.406 -5.211 1 96.62 79 PRO B CA 1
ATOM 1848 C C . PRO B 1 79 ? -6.391 16.375 -5.836 1 96.62 79 PRO B C 1
ATOM 1850 O O . PRO B 1 79 ? -6.449 16.516 -7.062 1 96.62 79 PRO B O 1
ATOM 1853 N N . LYS B 1 80 ? -7.18 16.984 -4.977 1 96 80 LYS B N 1
ATOM 1854 C CA . LYS B 1 80 ? -8.227 17.875 -5.457 1 96 80 LYS B CA 1
ATOM 1855 C C . LYS B 1 80 ? -8.375 19.094 -4.535 1 96 80 LYS B C 1
ATOM 1857 O O . LYS B 1 80 ? -8.391 18.938 -3.311 1 96 80 LYS B O 1
ATOM 1862 N N . PHE B 1 81 ? -8.398 20.25 -5.145 1 95.56 81 PHE B N 1
ATOM 1863 C CA . PHE B 1 81 ? -8.82 21.438 -4.426 1 95.56 81 PHE B CA 1
ATOM 1864 C C . PHE B 1 81 ? -10.297 21.734 -4.672 1 95.56 81 PHE B C 1
ATOM 1866 O O . PHE B 1 81 ? -10.703 21.969 -5.809 1 95.56 81 PHE B O 1
ATOM 1873 N N . GLU B 1 82 ? -11.031 21.656 -3.688 1 93.56 82 GLU B N 1
ATOM 1874 C CA . GLU B 1 82 ? -12.453 21.969 -3.799 1 93.56 82 GLU B CA 1
ATOM 1875 C C . GLU B 1 82 ? -12.695 23.469 -3.68 1 93.56 82 GLU B C 1
ATOM 1877 O O . GLU B 1 82 ? -12.758 24.016 -2.572 1 93.56 82 GLU B O 1
ATOM 1882 N N . GLU B 1 83 ? -12.906 24.109 -4.727 1 91.69 83 GLU B N 1
ATOM 1883 C CA . GLU B 1 83 ? -13.023 25.562 -4.805 1 91.69 83 GLU B CA 1
ATOM 1884 C C . GLU B 1 83 ? -14.172 26.078 -3.943 1 91.69 83 GLU B C 1
ATOM 1886 O O . GLU B 1 83 ? -14.031 27.094 -3.262 1 91.69 83 GLU B O 1
ATOM 1891 N N . GLU B 1 84 ? -15.281 25.406 -4.02 1 90.62 84 GLU B N 1
ATOM 1892 C CA . GLU B 1 84 ? -16.469 25.844 -3.299 1 90.62 84 GLU B CA 1
ATOM 1893 C C . GLU B 1 84 ? -16.234 25.844 -1.791 1 90.62 84 GLU B C 1
ATOM 1895 O O . GLU B 1 84 ? -16.766 26.688 -1.069 1 90.62 84 GLU B O 1
ATOM 1900 N N . LYS B 1 85 ? -15.445 24.984 -1.283 1 87.56 85 LYS B N 1
ATOM 1901 C CA . LYS B 1 85 ? -15.219 24.812 0.15 1 87.56 85 LYS B CA 1
ATOM 1902 C C . LYS B 1 85 ? -13.852 25.344 0.559 1 87.56 85 LYS B C 1
ATOM 1904 O O . LYS B 1 85 ? -13.523 25.391 1.746 1 87.56 85 LYS B O 1
ATOM 1909 N N . HIS B 1 86 ? -13.062 25.734 -0.479 1 89.31 86 HIS B N 1
ATOM 1910 C CA . HIS B 1 86 ? -11.68 26.156 -0.24 1 89.31 86 HIS B CA 1
ATOM 1911 C C . HIS B 1 86 ? -10.922 25.094 0.555 1 89.31 86 HIS B C 1
ATOM 1913 O O . HIS B 1 86 ? -10.234 25.422 1.526 1 89.31 86 HIS B O 1
ATOM 1919 N N . ASN B 1 87 ? -11.102 23.891 0.097 1 90.69 87 ASN B N 1
ATOM 1920 C CA . ASN B 1 87 ? -10.594 22.75 0.849 1 90.69 87 ASN B CA 1
ATOM 1921 C C . ASN B 1 87 ? -9.609 21.938 0.024 1 90.69 87 ASN B C 1
ATOM 1923 O O . ASN B 1 87 ? -9.859 21.641 -1.146 1 90.69 87 ASN B O 1
ATOM 1927 N N . PHE B 1 88 ? -8.406 21.734 0.625 1 93.94 88 PHE B N 1
ATOM 1928 C CA . PHE B 1 88 ? -7.457 20.781 0.062 1 93.94 88 PHE B CA 1
ATOM 1929 C C . PHE B 1 88 ? -7.852 19.344 0.419 1 93.94 88 PHE B C 1
ATOM 1931 O O . PHE B 1 88 ? -7.984 19.016 1.598 1 93.94 88 PHE B O 1
ATOM 1938 N N . THR B 1 89 ? -8.078 18.484 -0.583 1 92.44 89 THR B N 1
ATOM 1939 C CA . THR B 1 89 ? -8.469 17.109 -0.307 1 92.44 89 THR B CA 1
ATOM 1940 C C . THR B 1 89 ? -7.895 16.172 -1.358 1 92.44 89 THR B C 1
ATOM 1942 O O . THR B 1 89 ? -6.98 16.531 -2.1 1 92.44 89 THR B O 1
ATOM 1945 N N . GLU B 1 90 ? -8.219 14.969 -1.209 1 94.25 90 GLU B N 1
ATOM 1946 C CA . GLU B 1 90 ? -7.844 13.906 -2.131 1 94.25 90 GLU B CA 1
ATOM 1947 C C . GLU B 1 90 ? -9.039 13.016 -2.467 1 94.25 90 GLU B C 1
ATOM 1949 O O . GLU B 1 90 ? -9.734 12.539 -1.568 1 94.25 90 GLU B O 1
ATOM 1954 N N . TYR B 1 91 ? -9.297 12.875 -3.721 1 95.69 91 TYR B N 1
ATOM 1955 C CA . TYR B 1 91 ? -10.266 11.875 -4.148 1 95.69 91 TYR B CA 1
ATOM 1956 C C . TYR B 1 91 ? -9.602 10.516 -4.332 1 95.69 91 TYR B C 1
ATOM 1958 O O . TYR B 1 91 ? -8.492 10.43 -4.859 1 95.69 91 TYR B O 1
ATOM 1966 N N . PHE B 1 92 ? -10.32 9.547 -3.852 1 96.62 92 PHE B N 1
ATOM 1967 C CA . PHE B 1 92 ? -9.703 8.227 -3.932 1 96.62 92 PHE B CA 1
ATOM 1968 C C . PHE B 1 92 ? -10.766 7.133 -3.869 1 96.62 92 PHE B C 1
ATOM 1970 O O . PHE B 1 92 ? -11.883 7.371 -3.416 1 96.62 92 PHE B O 1
ATOM 1977 N N . HIS B 1 93 ? -10.477 5.992 -4.41 1 97.12 93 HIS B N 1
ATOM 1978 C CA . HIS B 1 93 ? -11.117 4.703 -4.168 1 97.12 93 HIS B CA 1
ATOM 1979 C C . HIS B 1 93 ? -10.148 3.719 -3.527 1 97.12 93 HIS B C 1
ATOM 1981 O O . HIS B 1 93 ? -9.141 3.346 -4.137 1 97.12 93 HIS B O 1
ATOM 1987 N N . SER B 1 94 ? -10.445 3.359 -2.34 1 97.19 94 SER B N 1
ATOM 1988 C CA . SER B 1 94 ? -9.578 2.426 -1.631 1 97.19 94 SER B CA 1
ATOM 1989 C C . SER B 1 94 ? -10.383 1.336 -0.936 1 97.19 94 SER B C 1
ATOM 1991 O O . SER B 1 94 ? -11.602 1.472 -0.765 1 97.19 94 SER B O 1
ATOM 1993 N N . ALA B 1 95 ? -9.734 0.271 -0.641 1 97.38 95 ALA B N 1
ATOM 1994 C CA . ALA B 1 95 ? -10.328 -0.852 0.081 1 97.38 95 ALA B CA 1
ATOM 1995 C C . ALA B 1 95 ? -9.289 -1.539 0.968 1 97.38 95 ALA B C 1
ATOM 1997 O O . ALA B 1 95 ? -8.109 -1.601 0.622 1 97.38 95 ALA B O 1
ATOM 1998 N N . VAL B 1 96 ? -9.734 -2.008 2.094 1 97.12 96 VAL B N 1
ATOM 1999 C CA . VAL B 1 96 ? -8.891 -2.766 3.014 1 97.12 96 VAL B CA 1
ATOM 2000 C C . VAL B 1 96 ? -9.547 -4.105 3.332 1 97.12 96 VAL B C 1
ATOM 2002 O O . VAL B 1 96 ? -10.773 -4.223 3.301 1 97.12 96 VAL B O 1
ATOM 2005 N N . ALA B 1 97 ? -8.727 -5.043 3.613 1 97.56 97 ALA B N 1
ATOM 2006 C CA . ALA B 1 97 ? -9.188 -6.379 3.969 1 97.56 97 ALA B CA 1
ATOM 2007 C C . ALA B 1 97 ? -8.203 -7.074 4.898 1 97.56 97 ALA B C 1
ATOM 2009 O O . ALA B 1 97 ? -7.043 -6.66 5.004 1 97.56 97 ALA B O 1
ATOM 2010 N N . VAL B 1 98 ? -8.695 -8.055 5.602 1 98.06 98 VAL B N 1
ATOM 2011 C CA . VAL B 1 98 ? -7.883 -8.906 6.461 1 98.06 98 VAL B CA 1
ATOM 2012 C C . VAL B 1 98 ? -8.023 -10.367 6.02 1 98.06 98 VAL B C 1
ATOM 2014 O O . VAL B 1 98 ? -9.117 -10.812 5.68 1 98.06 98 VAL B O 1
ATOM 2017 N N . GLY B 1 99 ? -6.883 -11.031 6.023 1 98.5 99 GLY B N 1
ATOM 2018 C CA . GLY B 1 99 ? -6.93 -12.422 5.613 1 98.5 99 GLY B CA 1
ATOM 2019 C C . GLY B 1 99 ? -5.809 -13.258 6.203 1 98.5 99 GLY B C 1
ATOM 2020 O O . GLY B 1 99 ? -4.957 -12.742 6.93 1 98.5 99 GLY B O 1
ATOM 2021 N N . LYS B 1 100 ? -5.926 -14.516 5.914 1 98.81 100 LYS B N 1
ATOM 2022 C CA . LYS B 1 100 ? -4.91 -15.492 6.301 1 98.81 100 LYS B CA 1
ATOM 2023 C C . LYS B 1 100 ? -4.148 -16 5.082 1 98.81 100 LYS B C 1
ATOM 2025 O O . LYS B 1 100 ? -4.75 -16.484 4.125 1 98.81 100 LYS B O 1
ATOM 2030 N N . ALA B 1 101 ? -2.816 -15.914 5.16 1 98.69 101 ALA B N 1
ATOM 2031 C CA . ALA B 1 101 ? -1.954 -16.312 4.051 1 98.69 101 ALA B CA 1
ATOM 2032 C C . ALA B 1 101 ? -1.46 -17.75 4.234 1 98.69 101 ALA B C 1
ATOM 2034 O O . ALA B 1 101 ? -1.102 -18.156 5.344 1 98.69 101 ALA B O 1
ATOM 2035 N N . GLU B 1 102 ? -1.438 -18.484 3.16 1 98.25 102 GLU B N 1
ATOM 2036 C CA . GLU B 1 102 ? -0.922 -19.844 3.125 1 98.25 102 GLU B CA 1
ATOM 2037 C C . GLU B 1 102 ? -0.164 -20.109 1.829 1 98.25 102 GLU B C 1
ATOM 2039 O O . GLU B 1 102 ? -0.577 -19.656 0.757 1 98.25 102 GLU B O 1
ATOM 2044 N N . ILE B 1 103 ? 0.907 -20.859 1.977 1 97.69 103 ILE B N 1
ATOM 2045 C CA . ILE B 1 103 ? 1.645 -21.266 0.787 1 97.69 103 ILE B CA 1
ATOM 2046 C C . ILE B 1 103 ? 0.903 -22.406 0.088 1 97.69 103 ILE B C 1
ATOM 2048 O O . ILE B 1 103 ? 0.522 -23.391 0.725 1 97.69 103 ILE B O 1
ATOM 2052 N N . VAL B 1 104 ? 0.684 -22.25 -1.22 1 97.69 104 VAL B N 1
ATOM 2053 C CA . VAL B 1 104 ? -0.034 -23.25 -2.004 1 97.69 104 VAL B CA 1
ATOM 2054 C C . VAL B 1 104 ? 0.919 -24.375 -2.404 1 97.69 104 VAL B C 1
ATOM 2056 O O . VAL B 1 104 ? 1.962 -24.125 -3.014 1 97.69 104 VAL B O 1
ATOM 2059 N N . GLU B 1 105 ? 0.541 -25.594 -2.113 1 95.31 105 GLU B N 1
ATOM 2060 C CA . GLU B 1 105 ? 1.381 -26.75 -2.424 1 95.31 105 GLU B CA 1
ATOM 2061 C C . GLU B 1 105 ? 0.874 -27.484 -3.658 1 95.31 105 GLU B C 1
ATOM 2063 O O . GLU B 1 105 ? 1.657 -28.094 -4.387 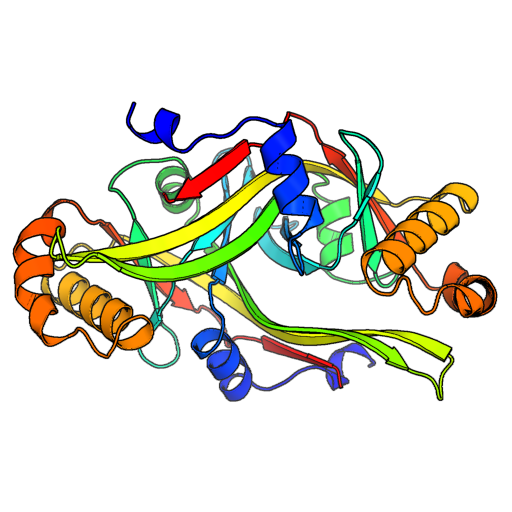1 95.31 105 GLU B O 1
ATOM 2068 N N . ASP B 1 106 ? -0.407 -27.422 -3.953 1 95.56 106 ASP B N 1
ATOM 2069 C CA . ASP B 1 106 ? -1.038 -28.125 -5.066 1 95.56 106 ASP B CA 1
ATOM 2070 C C . ASP B 1 106 ? -0.705 -27.453 -6.398 1 95.56 106 ASP B C 1
ATOM 2072 O O . ASP B 1 106 ? -1.033 -26.281 -6.609 1 95.56 106 ASP B O 1
ATOM 2076 N N . ASP B 1 107 ? -0.141 -28.188 -7.266 1 94.62 107 ASP B N 1
ATOM 2077 C CA . ASP B 1 107 ? 0.295 -27.641 -8.547 1 94.62 107 ASP B CA 1
ATOM 2078 C C . ASP B 1 107 ? -0.893 -27.141 -9.359 1 94.62 107 ASP B C 1
ATOM 2080 O O . ASP B 1 107 ? -0.777 -26.141 -10.078 1 94.62 107 ASP B O 1
ATOM 2084 N N . SER B 1 108 ? -1.958 -27.891 -9.32 1 96.44 108 SER B N 1
ATOM 2085 C CA . SER B 1 108 ? -3.139 -27.453 -10.055 1 96.44 108 SER B CA 1
ATOM 2086 C C . SER B 1 108 ? -3.605 -26.078 -9.594 1 96.44 108 SER B C 1
ATOM 2088 O O . SER B 1 108 ? -3.965 -25.234 -10.414 1 96.44 108 SER B O 1
ATOM 2090 N N . GLU B 1 109 ? -3.604 -25.844 -8.32 1 97.06 109 GLU B N 1
ATOM 2091 C CA . GLU B 1 109 ? -3.977 -24.531 -7.773 1 97.06 109 GLU B CA 1
ATOM 2092 C C . GLU B 1 109 ? -2.949 -23.469 -8.141 1 97.06 109 GLU B C 1
ATOM 2094 O O . GLU B 1 109 ? -3.309 -22.328 -8.422 1 97.06 109 GLU B O 1
ATOM 2099 N N . LYS B 1 110 ? -1.709 -23.844 -8.086 1 96.88 110 LYS B N 1
ATOM 2100 C CA . LYS B 1 110 ? -0.665 -22.906 -8.492 1 96.88 110 LYS B CA 1
ATOM 2101 C C . LYS B 1 110 ? -0.882 -22.422 -9.922 1 96.88 110 LYS B C 1
ATOM 2103 O O . LYS B 1 110 ? -0.806 -21.234 -10.203 1 96.88 110 LYS B O 1
ATOM 2108 N N . ILE B 1 111 ? -1.11 -23.391 -10.766 1 96.5 111 ILE B N 1
ATOM 2109 C CA . ILE B 1 111 ? -1.297 -23.078 -12.18 1 96.5 111 ILE B CA 1
ATOM 2110 C C . ILE B 1 111 ? -2.52 -22.188 -12.359 1 96.5 111 ILE B C 1
ATOM 2112 O O . ILE B 1 111 ? -2.484 -21.219 -13.125 1 96.5 111 ILE B O 1
ATOM 2116 N N . GLN B 1 112 ? -3.592 -22.5 -11.68 1 97.19 112 GLN B N 1
ATOM 2117 C CA . GLN B 1 112 ? -4.797 -21.688 -11.742 1 97.19 112 GLN B CA 1
ATOM 2118 C C . GLN B 1 112 ? -4.508 -20.25 -11.289 1 97.19 112 GLN B C 1
ATOM 2120 O O . GLN B 1 112 ? -4.941 -19.297 -11.938 1 97.19 112 GLN B O 1
ATOM 2125 N N . ALA B 1 113 ? -3.857 -20.078 -10.195 1 97.5 113 ALA B N 1
ATOM 2126 C CA . ALA B 1 113 ? -3.512 -18.766 -9.672 1 97.5 113 ALA B CA 1
ATOM 2127 C C . ALA B 1 113 ? -2.674 -17.984 -10.672 1 97.5 113 ALA B C 1
ATOM 2129 O O . ALA B 1 113 ? -2.932 -16.797 -10.906 1 97.5 113 ALA B O 1
ATOM 2130 N N . LEU B 1 114 ? -1.685 -18.609 -11.25 1 96.62 114 LEU B N 1
ATOM 2131 C CA . LEU B 1 114 ? -0.825 -17.938 -12.227 1 96.62 114 LEU B CA 1
ATOM 2132 C C . LEU B 1 114 ? -1.617 -17.531 -13.461 1 96.62 114 LEU B C 1
ATOM 2134 O O . LEU B 1 114 ? -1.379 -16.469 -14.039 1 96.62 114 LEU B O 1
ATOM 2138 N N . ARG B 1 115 ? -2.49 -18.422 -13.852 1 97.12 115 ARG B N 1
ATOM 2139 C CA . ARG B 1 115 ? -3.35 -18.094 -14.984 1 97.12 115 ARG B CA 1
ATOM 2140 C C . ARG B 1 115 ? -4.172 -16.844 -14.703 1 97.12 115 ARG B C 1
ATOM 2142 O O . ARG B 1 115 ? -4.234 -15.93 -15.531 1 97.12 115 ARG B O 1
ATOM 2149 N N . LEU B 1 116 ? -4.801 -16.797 -13.57 1 97.69 116 LEU B N 1
ATOM 2150 C CA . LEU B 1 116 ? -5.602 -15.633 -13.188 1 97.69 116 LEU B CA 1
ATOM 2151 C C . LEU B 1 116 ? -4.754 -14.367 -13.156 1 97.69 116 LEU B C 1
ATOM 2153 O O . LEU B 1 116 ? -5.195 -13.305 -13.602 1 97.69 116 LEU B O 1
ATOM 2157 N N . LEU B 1 117 ? -3.545 -14.477 -12.602 1 97.25 117 LEU B N 1
ATOM 2158 C CA . LEU B 1 117 ? -2.627 -13.344 -12.555 1 97.25 117 LEU B CA 1
ATOM 2159 C C . LEU B 1 117 ? -2.32 -12.828 -13.953 1 97.25 117 LEU B C 1
ATOM 2161 O O . LEU B 1 117 ? -2.436 -11.633 -14.227 1 97.25 117 LEU B O 1
ATOM 2165 N N . CYS B 1 118 ? -1.97 -13.727 -14.828 1 96.62 118 CYS B N 1
ATOM 2166 C CA . CYS B 1 118 ? -1.622 -13.344 -16.188 1 96.62 118 CYS B CA 1
ATOM 2167 C C . CYS B 1 118 ? -2.832 -12.781 -16.922 1 96.62 118 CYS B C 1
ATOM 2169 O O . CYS B 1 118 ? -2.711 -11.82 -17.688 1 96.62 118 CYS B O 1
ATOM 2171 N N . GLU B 1 119 ? -3.986 -13.375 -16.75 1 97.25 119 GLU B N 1
ATOM 2172 C CA . GLU B 1 119 ? -5.215 -12.891 -17.375 1 97.25 119 GLU B CA 1
ATOM 2173 C C . GLU B 1 119 ? -5.555 -11.477 -16.906 1 97.25 119 GLU B C 1
ATOM 2175 O O . GLU B 1 119 ? -6.008 -10.648 -17.688 1 97.25 119 GLU B O 1
ATOM 2180 N N . ARG B 1 120 ? -5.34 -11.242 -15.633 1 97.06 120 ARG B N 1
ATOM 2181 C CA . ARG B 1 120 ? -5.676 -9.945 -15.055 1 97.06 120 ARG B CA 1
ATOM 2182 C C . ARG B 1 120 ? -4.75 -8.852 -15.586 1 97.06 120 ARG B C 1
ATOM 2184 O O . ARG B 1 120 ? -5.203 -7.773 -15.961 1 97.06 120 ARG B O 1
ATOM 2191 N N . PHE B 1 121 ? -3.479 -9.117 -15.695 1 97.25 121 PHE B N 1
ATOM 2192 C CA . PHE B 1 121 ? -2.508 -8.047 -15.898 1 97.25 121 PHE B CA 1
ATOM 2193 C C . PHE B 1 121 ? -2.049 -8.008 -17.359 1 97.25 121 PHE B C 1
ATOM 2195 O O . PHE B 1 121 ? -1.675 -6.953 -17.859 1 97.25 121 PHE B O 1
ATOM 2202 N N . LEU B 1 122 ? -2.029 -9.141 -18.016 1 97.25 122 LEU B N 1
ATOM 2203 C CA . LEU B 1 122 ? -1.557 -9.203 -19.391 1 97.25 122 LEU B CA 1
ATOM 2204 C C . LEU B 1 122 ? -2.434 -10.125 -20.219 1 97.25 122 LEU B C 1
ATOM 2206 O O . LEU B 1 122 ? -1.939 -11.086 -20.828 1 97.25 122 LEU B O 1
ATOM 2210 N N . PRO B 1 123 ? -3.686 -9.758 -20.344 1 96.62 123 PRO B N 1
ATOM 2211 C CA . PRO B 1 123 ? -4.648 -10.641 -21 1 96.62 123 PRO B CA 1
ATOM 2212 C C . PRO B 1 123 ? -4.336 -10.867 -22.469 1 96.62 123 PRO B C 1
ATOM 2214 O O . PRO B 1 123 ? -4.668 -11.922 -23.031 1 96.62 123 PRO B O 1
ATOM 2217 N N . ASN B 1 124 ? -3.68 -9.977 -23.125 1 96.5 124 ASN B N 1
ATOM 2218 C CA . ASN B 1 124 ? -3.461 -10.047 -24.562 1 96.5 124 ASN B CA 1
ATOM 2219 C C . ASN B 1 124 ? -2.318 -10.992 -24.922 1 96.5 124 ASN B C 1
ATOM 2221 O O . ASN B 1 124 ? -2.059 -11.25 -26.094 1 96.5 124 ASN B O 1
ATOM 2225 N N . TYR B 1 125 ? -1.677 -11.539 -23.938 1 96.44 125 TYR B N 1
ATOM 2226 C CA . TYR B 1 125 ? -0.502 -12.367 -24.203 1 96.44 125 TYR B CA 1
ATOM 2227 C C . TYR B 1 125 ? -0.722 -13.797 -23.734 1 96.44 125 TYR B C 1
ATOM 2229 O O . TYR B 1 125 ? 0.235 -14.555 -23.562 1 96.44 125 TYR B O 1
ATOM 2237 N N . MET B 1 126 ? -1.939 -14.18 -23.562 1 95.94 126 MET B N 1
ATOM 2238 C CA . MET B 1 126 ? -2.271 -15.461 -22.953 1 95.94 126 MET B CA 1
ATOM 2239 C C . MET B 1 126 ? -1.87 -16.609 -23.859 1 95.94 126 MET B C 1
ATOM 2241 O O . MET B 1 126 ? -1.789 -17.766 -23.406 1 95.94 126 MET B O 1
ATOM 2245 N N . ALA B 1 127 ? -1.573 -16.344 -25.109 1 94.94 127 ALA B N 1
ATOM 2246 C CA . ALA B 1 127 ? -1.093 -17.375 -26.016 1 94.94 127 ALA B CA 1
ATOM 2247 C C . ALA B 1 127 ? 0.241 -17.953 -25.547 1 94.94 127 ALA B C 1
ATOM 2249 O O . ALA B 1 127 ? 0.606 -19.078 -25.922 1 94.94 127 ALA B O 1
ATOM 2250 N N . HIS B 1 128 ? 0.912 -17.219 -24.719 1 94.69 128 HIS B N 1
ATOM 2251 C CA . HIS B 1 128 ? 2.246 -17.609 -24.281 1 94.69 128 HIS B CA 1
ATOM 2252 C C . HIS B 1 128 ? 2.205 -18.203 -22.875 1 94.69 128 HIS B C 1
ATOM 2254 O O . HIS B 1 128 ? 3.248 -18.547 -22.312 1 94.69 128 HIS B O 1
ATOM 2260 N N . PHE B 1 129 ? 1.08 -18.406 -22.297 1 95.06 129 PHE B N 1
ATOM 2261 C CA . PHE B 1 129 ? 0.929 -18.797 -20.891 1 95.06 129 PHE B CA 1
ATOM 2262 C C . PHE B 1 129 ? 1.527 -20.172 -20.641 1 95.06 129 PHE B C 1
ATOM 2264 O O . PHE B 1 129 ? 2.312 -20.359 -19.719 1 95.06 129 PHE B O 1
ATOM 2271 N N . ASP B 1 130 ? 1.223 -21.094 -21.484 1 93.38 130 ASP B N 1
ATOM 2272 C CA . ASP B 1 130 ? 1.662 -22.469 -21.281 1 93.38 130 ASP B CA 1
ATOM 2273 C C . ASP B 1 130 ? 3.186 -22.562 -21.281 1 93.38 130 ASP B C 1
ATOM 2275 O O . ASP B 1 130 ? 3.768 -23.281 -20.469 1 93.38 130 ASP B O 1
ATOM 2279 N N . GLU B 1 131 ? 3.764 -21.891 -22.141 1 92.25 131 GLU B N 1
ATOM 2280 C CA . GLU B 1 131 ? 5.223 -21.875 -22.203 1 92.25 131 GLU B CA 1
ATOM 2281 C C . GLU B 1 131 ? 5.809 -21.266 -20.922 1 92.25 131 GLU B C 1
ATOM 2283 O O . GLU B 1 131 ? 6.797 -21.766 -20.391 1 92.25 131 GLU B O 1
ATOM 2288 N N . ALA B 1 132 ? 5.242 -20.188 -20.484 1 90.25 132 ALA B N 1
ATOM 2289 C CA . ALA B 1 132 ? 5.715 -19.5 -19.281 1 90.25 132 ALA B CA 1
ATOM 2290 C C . ALA B 1 132 ? 5.586 -20.391 -18.047 1 90.25 132 ALA B C 1
ATOM 2292 O O . ALA B 1 132 ? 6.492 -20.453 -17.219 1 90.25 132 ALA B O 1
ATOM 2293 N N . ILE B 1 133 ? 4.512 -21.031 -17.953 1 90.56 133 ILE B N 1
ATOM 2294 C CA . ILE B 1 133 ? 4.262 -21.906 -16.812 1 90.56 133 ILE B CA 1
ATOM 2295 C C . ILE B 1 133 ? 5.27 -23.047 -16.797 1 90.56 133 ILE B C 1
ATOM 2297 O O . ILE B 1 133 ? 5.789 -23.422 -15.742 1 90.56 133 ILE B O 1
ATOM 2301 N N . ALA B 1 134 ? 5.523 -23.656 -17.906 1 89.31 134 ALA B N 1
ATOM 2302 C CA . ALA B 1 134 ? 6.473 -24.75 -18.031 1 89.31 134 ALA B CA 1
ATOM 2303 C C . ALA B 1 134 ? 7.859 -24.344 -17.547 1 89.31 134 ALA B C 1
ATOM 2305 O O . ALA B 1 134 ? 8.578 -25.141 -16.938 1 89.31 134 ALA B O 1
ATOM 2306 N N . ARG B 1 135 ? 8.141 -23.141 -17.672 1 87.19 135 ARG B N 1
ATOM 2307 C CA . ARG B 1 135 ? 9.469 -22.641 -17.344 1 87.19 135 ARG B CA 1
ATOM 2308 C C . ARG B 1 135 ? 9.539 -22.234 -15.867 1 87.19 135 ARG B C 1
ATOM 2310 O O . ARG B 1 135 ? 10.586 -22.375 -15.234 1 87.19 135 ARG B O 1
ATOM 2317 N N . SER B 1 136 ? 8.438 -21.734 -15.367 1 86.06 136 SER B N 1
ATOM 2318 C CA . SER B 1 136 ? 8.57 -20.969 -14.133 1 86.06 136 SER B CA 1
ATOM 2319 C C . SER B 1 136 ? 7.816 -21.625 -12.992 1 86.06 136 SER B C 1
ATOM 2321 O O . SER B 1 136 ? 8.023 -21.297 -11.82 1 86.06 136 SER B O 1
ATOM 2323 N N . LEU B 1 137 ? 7.039 -22.609 -13.227 1 88.62 137 LEU B N 1
ATOM 2324 C CA . LEU B 1 137 ? 6.164 -23.188 -12.211 1 88.62 137 LEU B CA 1
ATOM 2325 C C . LEU B 1 137 ? 6.977 -23.703 -11.023 1 88.62 137 LEU B C 1
ATOM 2327 O O . LEU B 1 137 ? 6.613 -23.484 -9.867 1 88.62 137 LEU B O 1
ATOM 2331 N N . SER B 1 138 ? 8.102 -24.359 -11.289 1 87 138 SER B N 1
ATOM 2332 C CA . SER B 1 138 ? 8.898 -24.984 -10.25 1 87 138 SER B CA 1
ATOM 2333 C C . SER B 1 138 ? 9.609 -23.953 -9.391 1 87 138 SER B C 1
ATOM 2335 O O . SER B 1 138 ? 9.984 -24.234 -8.25 1 87 138 SER B O 1
ATOM 2337 N N . ARG B 1 139 ? 9.781 -22.797 -9.867 1 87.69 139 ARG B N 1
ATOM 2338 C CA . ARG B 1 139 ? 10.539 -21.766 -9.164 1 87.69 139 ARG B CA 1
ATOM 2339 C C . ARG B 1 139 ? 9.617 -20.719 -8.555 1 87.69 139 ARG B C 1
ATOM 2341 O O . ARG B 1 139 ? 10.078 -19.797 -7.875 1 87.69 139 ARG B O 1
ATOM 2348 N N . THR B 1 140 ? 8.438 -20.875 -8.836 1 91.69 140 THR B N 1
ATOM 2349 C CA . THR B 1 140 ? 7.488 -19.844 -8.398 1 91.69 140 THR B CA 1
ATOM 2350 C C . THR B 1 140 ? 6.699 -20.344 -7.184 1 91.69 140 THR B C 1
ATOM 2352 O O . THR B 1 140 ? 6.191 -21.453 -7.176 1 91.69 140 THR B O 1
ATOM 2355 N N . THR B 1 141 ? 6.703 -19.594 -6.172 1 96 141 THR B N 1
ATOM 2356 C CA . THR B 1 141 ? 5.859 -19.828 -5.004 1 96 141 THR B CA 1
ATOM 2357 C C . THR B 1 141 ? 4.566 -19.031 -5.098 1 96 141 THR B C 1
ATOM 2359 O O . THR B 1 141 ? 4.59 -17.844 -5.465 1 96 141 THR B O 1
ATOM 2362 N N . ILE B 1 142 ? 3.473 -19.719 -4.828 1 97.88 142 ILE B N 1
ATOM 2363 C CA . ILE B 1 142 ? 2.172 -19.047 -4.805 1 97.88 142 ILE B CA 1
ATOM 2364 C C . ILE B 1 142 ? 1.662 -18.969 -3.367 1 97.88 142 ILE B C 1
ATOM 2366 O O . ILE B 1 142 ? 1.719 -19.953 -2.625 1 97.88 142 ILE B O 1
ATOM 2370 N N . VAL B 1 143 ? 1.227 -17.812 -2.965 1 98.62 143 VAL B N 1
ATOM 2371 C CA . VAL B 1 143 ? 0.589 -17.609 -1.668 1 98.62 143 VAL B CA 1
ATOM 2372 C C . VAL B 1 143 ? -0.894 -17.312 -1.864 1 98.62 143 VAL B C 1
ATOM 2374 O O . VAL B 1 143 ? -1.258 -16.469 -2.697 1 98.62 143 VAL B O 1
ATOM 2377 N N . ARG B 1 144 ? -1.696 -18.016 -1.179 1 98.75 144 ARG B N 1
ATOM 2378 C CA . ARG B 1 144 ? -3.133 -17.766 -1.127 1 98.75 144 ARG B CA 1
ATOM 2379 C C . ARG B 1 144 ? -3.51 -17 0.138 1 98.75 144 ARG B C 1
ATOM 2381 O O . ARG B 1 144 ? -3.086 -17.375 1.237 1 98.75 144 ARG B O 1
ATOM 2388 N N . ILE B 1 145 ? -4.246 -15.977 -0.006 1 98.81 145 ILE B N 1
ATOM 2389 C CA . ILE B 1 145 ? -4.805 -15.25 1.127 1 98.81 145 ILE B CA 1
ATOM 2390 C C . ILE B 1 145 ? -6.316 -15.461 1.177 1 98.81 145 ILE B C 1
ATOM 2392 O O . ILE B 1 145 ? -7.031 -15.078 0.246 1 98.81 145 ILE B O 1
ATOM 2396 N N . THR B 1 146 ? -6.758 -16.062 2.197 1 98.75 146 THR B N 1
ATOM 2397 C CA . THR B 1 146 ? -8.188 -16.219 2.428 1 98.75 146 THR B CA 1
ATOM 2398 C C . THR B 1 146 ? -8.719 -15.141 3.361 1 98.75 146 THR B C 1
ATOM 2400 O O . THR B 1 146 ? -8.289 -15.039 4.512 1 98.75 146 THR B O 1
ATOM 2403 N N . LEU B 1 147 ? -9.656 -14.328 2.838 1 98.12 147 LEU B N 1
ATOM 2404 C CA . LEU B 1 147 ? -10.203 -13.242 3.645 1 98.12 147 LEU B CA 1
ATOM 2405 C C . LEU B 1 147 ? -10.977 -13.781 4.84 1 98.12 147 LEU B C 1
ATOM 2407 O O . LEU B 1 147 ? -11.766 -14.727 4.699 1 98.12 147 LEU B O 1
ATOM 2411 N N . THR B 1 148 ? -10.789 -13.203 6 1 97.12 148 THR B N 1
ATOM 2412 C CA . THR B 1 148 ? -11.445 -13.664 7.223 1 97.12 148 THR B CA 1
ATOM 2413 C C . THR B 1 148 ? -12.719 -12.867 7.48 1 97.12 148 THR B C 1
ATOM 2415 O O . THR B 1 148 ? -13.555 -13.273 8.289 1 97.12 148 THR B O 1
ATOM 2418 N N . GLU B 1 149 ? -12.922 -11.781 6.918 1 94.69 149 GLU B N 1
ATOM 2419 C CA . GLU B 1 149 ? -14.094 -10.914 6.945 1 94.69 149 GLU B CA 1
ATOM 2420 C C . GLU B 1 149 ? -14.258 -10.164 5.629 1 94.69 149 GLU B C 1
ATOM 2422 O O . GLU B 1 149 ? -13.312 -10.062 4.844 1 94.69 149 GLU B O 1
ATOM 2427 N N . PRO B 1 150 ? -15.461 -9.703 5.34 1 93.94 150 PRO B N 1
ATOM 2428 C CA . PRO B 1 150 ? -15.648 -8.93 4.109 1 93.94 150 PRO B CA 1
ATOM 2429 C C . PRO B 1 150 ? -14.766 -7.684 4.059 1 93.94 150 PRO B C 1
ATOM 2431 O O . PRO B 1 150 ? -14.555 -7.027 5.082 1 93.94 150 PRO B O 1
ATOM 2434 N N . PRO B 1 151 ? -14.227 -7.414 2.891 1 95.56 151 PRO B N 1
ATOM 2435 C CA . PRO B 1 151 ? -13.438 -6.184 2.768 1 95.56 151 PRO B CA 1
ATOM 2436 C C . PRO B 1 151 ? -14.273 -4.922 2.957 1 95.56 151 PRO B C 1
ATOM 2438 O O . PRO B 1 151 ? -15.5 -4.961 2.797 1 95.56 151 PRO B O 1
ATOM 2441 N N . VAL B 1 152 ? -13.633 -3.881 3.266 1 92.81 152 VAL B N 1
ATOM 2442 C CA . VAL B 1 152 ? -14.273 -2.588 3.484 1 92.81 152 VAL B CA 1
ATOM 2443 C C . VAL B 1 152 ? -13.711 -1.562 2.504 1 92.81 152 VAL B C 1
ATOM 2445 O O . VAL B 1 152 ? -12.492 -1.441 2.352 1 92.81 152 VAL B O 1
ATOM 2448 N N . GLY B 1 153 ? -14.602 -0.92 1.836 1 92.81 153 GLY B N 1
ATOM 2449 C CA . GLY B 1 153 ? -14.203 0.119 0.899 1 92.81 153 GLY B CA 1
ATOM 2450 C C . GLY B 1 153 ? -14.422 1.521 1.436 1 92.81 153 GLY B C 1
ATOM 2451 O O . GLY B 1 153 ? -15.328 1.752 2.236 1 92.81 153 GLY B O 1
ATOM 2452 N N . LYS B 1 154 ? -13.555 2.422 1.061 1 90.44 154 LYS B N 1
ATOM 2453 C CA . LYS B 1 154 ? -13.688 3.848 1.345 1 90.44 154 LYS B CA 1
ATOM 2454 C C . LYS B 1 154 ? -13.508 4.68 0.078 1 90.44 154 LYS B C 1
ATOM 2456 O O . LYS B 1 154 ? -12.656 4.375 -0.756 1 90.44 154 LYS B O 1
ATOM 2461 N N . CYS B 1 155 ? -14.352 5.617 -0.088 1 90.44 155 CYS B N 1
ATOM 2462 C CA . CYS B 1 155 ? -14.211 6.484 -1.252 1 90.44 155 CYS B CA 1
ATOM 2463 C C . CYS B 1 155 ? -14.57 7.922 -0.907 1 90.44 155 CYS B C 1
ATOM 2465 O O . CYS B 1 155 ? -15.352 8.172 0.017 1 90.44 155 CYS B O 1
ATOM 2467 N N . LYS B 1 156 ? -13.883 8.836 -1.566 1 85.5 156 LYS B N 1
ATOM 2468 C CA . LYS B 1 156 ? -14.219 10.25 -1.61 1 85.5 156 LYS B CA 1
ATOM 2469 C C . LYS B 1 156 ? -14.344 10.742 -3.049 1 85.5 156 LYS B C 1
ATOM 2471 O O . LYS B 1 156 ? -13.469 10.477 -3.879 1 85.5 156 LYS B O 1
ATOM 2476 N N . PRO B 1 157 ? -15.273 11.578 -3.451 1 74.19 157 PRO B N 1
ATOM 2477 C CA . PRO B 1 157 ? -16.625 11.781 -2.922 1 74.19 157 PRO B CA 1
ATOM 2478 C C . PRO B 1 157 ? -17.469 10.508 -2.953 1 74.19 157 PRO B C 1
ATOM 2480 O O . PRO B 1 157 ? -17.203 9.617 -3.766 1 74.19 157 PRO B O 1
#

Organism: NCBI:txid2530390

Radius of gyration: 19.74 Å; Cα contacts (8 Å, |Δi|>4): 736; chains: 2; bounding box: 44×59×47 Å

Solvent-accessible surface area (backbone atoms only — not comparable to full-atom values): 16224 Å² total; per-residue (Å²): 121,82,72,60,76,33,50,43,51,44,70,59,13,50,50,26,52,71,59,18,87,40,30,33,43,10,26,19,35,82,88,58,47,29,41,36,45,77,41,63,61,33,74,53,85,93,45,31,34,33,36,72,43,62,81,67,56,70,69,57,53,15,38,72,66,35,31,50,32,11,36,29,23,49,51,42,78,41,70,39,73,41,74,92,72,56,35,85,50,63,32,30,34,32,22,37,37,41,26,41,49,42,78,61,81,53,62,70,58,46,52,51,48,50,48,48,40,41,50,72,63,44,54,91,53,56,88,49,44,67,63,36,45,74,71,38,52,90,62,48,32,36,38,38,31,40,46,77,52,80,34,42,14,40,44,40,124,121,78,74,58,74,30,52,44,52,44,70,58,14,52,50,26,50,71,58,17,87,40,30,34,44,10,26,20,36,82,87,58,46,29,41,37,44,75,41,64,62,35,75,54,84,92,44,32,34,32,37,74,43,61,82,67,55,68,69,57,53,16,40,72,67,36,31,50,32,10,36,26,21,50,51,41,76,42,69,40,73,40,74,94,74,56,36,86,49,62,33,30,34,32,20,37,37,41,25,40,49,42,77,61,80,53,62,71,58,45,52,52,48,50,48,50,42,42,51,72,63,45,53,90,52,56,88,48,44,66,64,38,44,75,71,40,52,90,62,48,31,37,38,37,31,40,46,77,52,80,35,42,14,39,41,39,126

InterPro domains:
  IPR012349 FMN-binding split barrel [G3DSA:2.30.110.10] (1-156)
  IPR024747 Pyridoxamine 5'-phosphate oxidase-related [PF12900] (13-149)

pLDDT: mean 93.12, std 10.67, range [28.12, 98.88]

Nearest PDB structures (foldseek):
  6rk0-assembly1_B  TM=8.565E-01  e=2.568E-11  Azotobacter vinelandii DJ
  4ybn-assembly1_B  TM=8.628E-01  e=6.347E-10  Mycolicibacterium smegmatis MC2 155
  2fur-assembly1_B  TM=8.326E-01  e=2.366E-10  Thermoplasma acidophilum
  2x1k-assembly1_A-2  TM=7.944E-01  e=6.096E-08  Deinococcus radiodurans
  1vl7-assembly1_B  TM=7.722E-01  e=3.093E-08  Nostoc sp. PCC 7120 = FACHB-418

Foldseek 3Di:
DVQVVFKDFLVLQVVLLLQFPWKWKWFAFLVGDIDIDTFQWFDDPRFKIKGKDFPDDRVVNRCVNPQKIKIKGWNDWAWDQDPVVRDTDIWTKMKMFIWGKDKDDDLVVLLVRQLRSCCSPPVPVCVCSVVVCVPPVVGMIMMMTGTPDRMIMGGDD/DVQVVFKDFLVLQVVLLLQFPWKWKWFAFLVGDIDIDTFQWFDDPRFKIKGKDFPDDRVVNRCVNPQKIKIKGWNDWAWDQDPVVRDTDIWTKMKMFIWGKDKDDDLVVLLVRQLRSCCSPPVPVCVCSVVVCVVCSVGMIMMMTGTPDRMIMGGDD